Protein AF-0000000074319728 (afdb_homodimer)

Structure (mmCIF, N/CA/C/O backbone):
data_AF-0000000074319728-model_v1
#
loop_
_entity.id
_entity.type
_entity.pdbx_description
1 polymer 'Activator of Hsp90 ATPase homologue 1/2-like C-terminal domain-containing protein'
#
loop_
_atom_site.group_PDB
_atom_site.id
_atom_site.type_symbol
_atom_site.label_atom_id
_atom_site.label_alt_id
_atom_site.label_comp_id
_atom_site.label_asym_id
_atom_site.label_entity_id
_atom_site.label_seq_id
_atom_site.pdbx_PDB_ins_code
_atom_site.Cartn_x
_atom_site.Cartn_y
_atom_site.Cartn_z
_atom_site.occupancy
_atom_site.B_iso_or_equiv
_atom_site.auth_seq_id
_atom_site.auth_comp_id
_atom_site.auth_asym_id
_atom_site.auth_atom_id
_atom_site.pdbx_PDB_model_num
ATOM 1 N N . MET A 1 1 ? -16.203 24.469 -5.754 1 76.44 1 MET A N 1
ATOM 2 C CA . MET A 1 1 ? -16.141 23.094 -5.258 1 76.44 1 MET A CA 1
ATOM 3 C C . MET A 1 1 ? -15.703 23.062 -3.797 1 76.44 1 MET A C 1
ATOM 5 O O . MET A 1 1 ? -14.93 23.922 -3.355 1 76.44 1 MET A O 1
ATOM 9 N N . LYS A 1 2 ? -16.375 22.25 -2.941 1 87.94 2 LYS A N 1
ATOM 10 C CA . LYS A 1 2 ? -16.109 22.234 -1.506 1 87.94 2 LYS A CA 1
ATOM 11 C C . LYS A 1 2 ? -14.664 21.812 -1.224 1 87.94 2 LYS A C 1
ATOM 13 O O . LYS A 1 2 ? -14.109 20.969 -1.939 1 87.94 2 LYS A O 1
ATOM 18 N N . SER A 1 3 ? -14.031 22.578 -0.295 1 94.06 3 SER A N 1
ATOM 19 C CA . SER A 1 3 ? -12.688 22.234 0.163 1 94.06 3 SER A CA 1
ATOM 20 C C . SER A 1 3 ? -12.539 22.484 1.66 1 94.06 3 SER A C 1
ATOM 22 O O . SER A 1 3 ? -13.336 23.203 2.26 1 94.06 3 SER A O 1
ATOM 24 N N . ILE A 1 4 ? -11.609 21.859 2.23 1 96.75 4 ILE A N 1
ATOM 25 C CA . ILE A 1 4 ? -11.266 22.031 3.639 1 96.75 4 ILE A CA 1
ATOM 26 C C . ILE A 1 4 ? -9.867 22.625 3.76 1 96.75 4 ILE A C 1
ATOM 28 O O . ILE A 1 4 ? -8.945 22.219 3.047 1 96.75 4 ILE A O 1
ATOM 32 N N . GLU A 1 5 ? -9.719 23.641 4.512 1 97.94 5 GLU A N 1
ATOM 33 C CA . GLU A 1 5 ? -8.43 24.156 4.941 1 97.94 5 GLU A CA 1
ATOM 34 C C . GLU A 1 5 ? -8.398 24.406 6.449 1 97.94 5 GLU A C 1
ATOM 36 O O . GLU A 1 5 ? -9.211 25.156 6.977 1 97.94 5 GLU A O 1
ATOM 41 N N . LYS A 1 6 ? -7.543 23.781 7.121 1 98.12 6 LYS A N 1
ATOM 42 C CA . LYS A 1 6 ? -7.402 23.906 8.57 1 98.12 6 LYS A CA 1
ATOM 43 C C . LYS A 1 6 ? -5.934 23.969 8.977 1 98.12 6 LYS A C 1
ATOM 45 O O . LYS A 1 6 ? -5.074 23.406 8.297 1 98.12 6 LYS A O 1
ATOM 50 N N . SER A 1 7 ? -5.699 24.594 10.07 1 98.31 7 SER A N 1
ATOM 51 C CA . SER A 1 7 ? -4.328 24.75 10.547 1 98.31 7 SER A CA 1
ATOM 52 C C . SER A 1 7 ? -4.246 24.594 12.055 1 98.31 7 SER A C 1
ATOM 54 O O . SER A 1 7 ? -5.246 24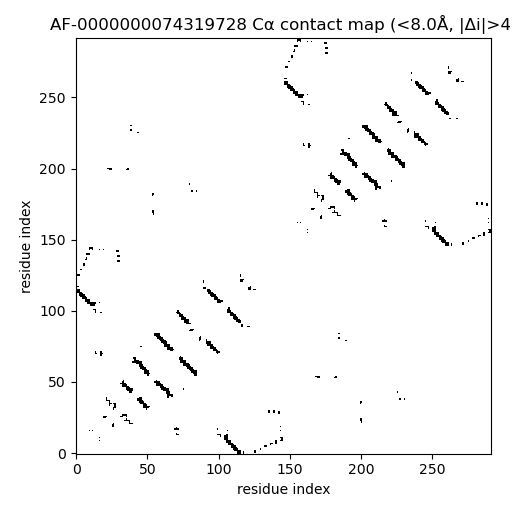.75 12.758 1 98.31 7 SER A O 1
ATOM 56 N N . ILE A 1 8 ? -3.029 24.281 12.523 1 98.56 8 ILE A N 1
ATOM 57 C CA . ILE A 1 8 ? -2.76 24.188 13.953 1 98.56 8 ILE A CA 1
ATOM 58 C C . ILE A 1 8 ? -1.304 24.547 14.227 1 98.56 8 ILE A C 1
ATOM 60 O O . ILE A 1 8 ? -0.423 24.281 13.406 1 98.56 8 ILE A O 1
ATOM 64 N N . LEU A 1 9 ? -1.051 25.219 15.336 1 98.38 9 LEU A N 1
ATOM 65 C CA . LEU A 1 9 ? 0.303 25.562 15.766 1 98.38 9 LEU A CA 1
ATOM 66 C C . LEU A 1 9 ? 0.89 24.453 16.625 1 98.38 9 LEU A C 1
ATOM 68 O O . LEU A 1 9 ? 0.257 24 17.594 1 98.38 9 LEU A O 1
ATOM 72 N N . ILE A 1 10 ? 2.096 23.984 16.297 1 98.62 10 ILE A N 1
ATOM 73 C CA . ILE A 1 10 ? 2.764 22.906 17.031 1 98.62 10 ILE A CA 1
ATOM 74 C C . ILE A 1 10 ? 4.094 23.406 17.578 1 98.62 10 ILE A C 1
ATOM 76 O O . ILE A 1 10 ? 4.898 23.984 16.844 1 98.62 10 ILE A O 1
ATOM 80 N N . ALA A 1 11 ? 4.402 23.156 18.828 1 98.06 11 ALA A N 1
ATOM 81 C CA . ALA A 1 11 ? 5.617 23.625 19.5 1 98.06 11 ALA A CA 1
ATOM 82 C C . ALA A 1 11 ? 6.797 22.703 19.188 1 98.06 11 ALA A C 1
ATOM 84 O O . ALA A 1 11 ? 7.379 22.109 20.094 1 98.06 11 ALA A O 1
ATOM 85 N N . GLU A 1 12 ? 7.117 22.609 18.031 1 97.81 12 GLU A N 1
ATOM 86 C CA . GLU A 1 12 ? 8.234 21.812 17.531 1 97.81 12 GLU A CA 1
ATOM 87 C C . GLU A 1 12 ? 8.75 22.359 16.203 1 97.81 12 GLU A C 1
ATOM 89 O O . GLU A 1 12 ? 8.031 23.078 15.508 1 97.81 12 GLU A O 1
ATOM 94 N N . LYS A 1 13 ? 9.969 22.094 15.891 1 97.06 13 LYS A N 1
ATOM 95 C CA . LYS A 1 13 ? 10.586 22.547 14.641 1 97.06 13 LYS A CA 1
ATOM 96 C C . LYS A 1 13 ? 9.914 21.906 13.438 1 97.06 13 LYS A C 1
ATOM 98 O O . LYS A 1 13 ? 9.445 20.766 13.508 1 97.06 13 LYS A O 1
ATOM 103 N N . ARG A 1 14 ? 9.969 22.578 12.312 1 97.19 14 ARG A N 1
ATOM 104 C CA . ARG A 1 14 ? 9.336 22.156 11.062 1 97.19 14 ARG A CA 1
ATOM 105 C C . ARG A 1 14 ? 9.844 20.781 10.641 1 97.19 14 ARG A C 1
ATOM 107 O O . ARG A 1 14 ? 9.07 19.938 10.188 1 97.19 14 ARG A O 1
ATOM 114 N N . SER A 1 15 ? 11.18 20.594 10.781 1 97.38 15 SER A N 1
ATOM 115 C CA . SER A 1 15 ? 11.789 19.328 10.352 1 97.38 15 SER A CA 1
ATOM 116 C C . SER A 1 15 ? 11.227 18.156 11.133 1 97.38 15 SER A C 1
ATOM 118 O O . SER A 1 15 ? 10.969 17.094 10.57 1 97.38 15 SER A O 1
ATOM 120 N N . SER A 1 16 ? 10.977 18.328 12.344 1 97.25 16 SER A N 1
ATOM 121 C CA . SER A 1 16 ? 10.445 17.281 13.195 1 97.25 16 SER A CA 1
ATOM 122 C C . SER A 1 16 ? 8.977 17 12.875 1 97.25 16 SER A C 1
ATOM 124 O O . SER A 1 16 ? 8.562 15.836 12.82 1 97.25 16 SER A O 1
ATOM 126 N N . VAL A 1 17 ? 8.211 18.031 12.695 1 98.62 17 VAL A N 1
ATOM 127 C CA . VAL A 1 17 ? 6.805 17.875 12.352 1 98.62 17 VAL A CA 1
ATOM 128 C C . VAL A 1 17 ? 6.684 17.156 11.008 1 98.62 17 VAL A C 1
ATOM 130 O O . VAL A 1 17 ? 5.891 16.219 10.875 1 98.62 17 VAL A O 1
ATOM 133 N N . PHE A 1 18 ? 7.492 17.594 10.047 1 98.69 18 PHE A N 1
ATOM 134 C CA . PHE A 1 18 ? 7.5 16.969 8.727 1 98.69 18 PHE A CA 1
ATOM 135 C C . PHE A 1 18 ? 7.816 15.492 8.82 1 98.69 18 PHE A C 1
ATOM 137 O O . PHE A 1 18 ? 7.129 14.656 8.227 1 98.69 18 PHE A O 1
ATOM 144 N N . LYS A 1 19 ? 8.789 15.156 9.555 1 98.25 19 LYS A N 1
ATOM 145 C CA . LYS A 1 19 ? 9.188 13.766 9.742 1 98.25 19 LYS A CA 1
ATOM 146 C C . LYS A 1 19 ? 8.062 12.953 10.367 1 98.25 19 LYS A C 1
ATOM 148 O O . LYS A 1 19 ? 7.809 11.82 9.953 1 98.25 19 LYS A O 1
ATOM 153 N N . THR A 1 20 ? 7.387 13.5 11.312 1 98.5 20 THR A N 1
ATOM 154 C CA . THR A 1 20 ? 6.305 12.828 12.023 1 98.5 20 THR A CA 1
ATOM 155 C C . THR A 1 20 ? 5.168 12.469 11.07 1 98.5 20 THR A C 1
ATOM 157 O O . THR A 1 20 ? 4.527 11.43 11.227 1 98.5 20 THR A O 1
ATOM 160 N N . LEU A 1 21 ? 4.961 13.266 10.047 1 98.69 21 LEU A N 1
ATOM 161 C CA . LEU A 1 21 ? 3.863 13.07 9.109 1 98.69 21 LEU A CA 1
ATOM 162 C C . LEU A 1 21 ? 4.18 11.945 8.125 1 98.69 21 LEU A C 1
ATOM 164 O O . LEU A 1 21 ? 3.291 11.469 7.418 1 98.69 21 LEU A O 1
ATOM 168 N N . LEU A 1 22 ? 5.453 11.508 8.141 1 98.25 22 LEU A N 1
ATOM 169 C CA . LEU A 1 22 ? 5.883 10.586 7.094 1 98.25 22 LEU A CA 1
ATOM 170 C C . LEU A 1 22 ? 6.496 9.328 7.695 1 98.25 22 LEU A C 1
ATOM 172 O O . LEU A 1 22 ? 6.988 8.461 6.965 1 98.25 22 LEU A O 1
ATOM 176 N N . THR A 1 23 ? 6.48 9.234 9.023 1 98 23 THR A N 1
ATOM 177 C CA . THR A 1 23 ? 7.039 8.086 9.727 1 98 23 THR A CA 1
ATOM 178 C C . THR A 1 23 ? 5.934 7.113 10.133 1 98 23 THR A C 1
ATOM 180 O O . THR A 1 23 ? 5.051 7.465 10.914 1 98 23 THR A O 1
ATOM 183 N N . PRO A 1 24 ? 5.988 5.871 9.672 1 97.62 24 PRO A N 1
ATOM 184 C CA . PRO A 1 24 ? 4.902 4.914 9.891 1 97.62 24 PRO A CA 1
ATOM 185 C C . PRO A 1 24 ? 4.562 4.742 11.375 1 97.62 24 PRO A C 1
ATOM 187 O O . PRO A 1 24 ? 3.387 4.781 11.75 1 97.62 24 PRO A O 1
ATOM 190 N N . SER A 1 25 ? 5.598 4.578 12.25 1 97.94 25 SER A N 1
ATOM 191 C CA . SER A 1 25 ? 5.336 4.379 13.672 1 97.94 25 SER A CA 1
ATOM 192 C C . SER A 1 25 ? 4.645 5.594 14.281 1 97.94 25 SER A C 1
ATOM 194 O O . SER A 1 25 ? 3.814 5.453 15.18 1 97.94 25 SER A O 1
ATOM 196 N N . ASP A 1 26 ? 4.957 6.801 13.812 1 98.44 26 ASP A N 1
ATOM 197 C CA . ASP A 1 26 ? 4.293 8.023 14.266 1 98.44 26 ASP A CA 1
ATOM 198 C C . ASP A 1 26 ? 2.855 8.086 13.758 1 98.44 26 ASP A C 1
ATOM 200 O O . ASP A 1 26 ? 1.938 8.406 14.516 1 98.44 26 ASP A O 1
ATOM 204 N N . ILE A 1 27 ? 2.668 7.781 12.484 1 98.44 27 ILE A N 1
ATOM 205 C CA . ILE A 1 27 ? 1.364 7.855 11.836 1 98.44 27 ILE A CA 1
ATOM 206 C C . ILE A 1 27 ? 0.383 6.918 12.531 1 98.44 27 ILE A C 1
ATOM 208 O O . ILE A 1 27 ? -0.769 7.285 12.781 1 98.44 27 ILE A O 1
ATOM 212 N N . ILE A 1 28 ? 0.837 5.754 12.883 1 97.81 28 ILE A N 1
ATOM 213 C CA . ILE A 1 28 ? 0.006 4.777 13.586 1 97.81 28 ILE A CA 1
ATOM 214 C C . ILE A 1 28 ? -0.496 5.375 14.898 1 97.81 28 ILE A C 1
ATOM 216 O O . ILE A 1 28 ? -1.648 5.164 15.281 1 97.81 28 ILE A O 1
ATOM 220 N N . LYS A 1 29 ? 0.322 6.137 15.531 1 97.56 29 LYS A N 1
ATOM 221 C CA . LYS A 1 29 ? -0.031 6.699 16.828 1 97.56 29 LYS A CA 1
ATOM 222 C C . LYS A 1 29 ? -0.974 7.891 16.672 1 97.56 29 LYS A C 1
ATOM 224 O O . LYS A 1 29 ? -2.088 7.879 17.203 1 97.56 29 LYS A O 1
ATOM 229 N N . TRP A 1 30 ? -0.599 8.875 15.867 1 97.31 30 TRP A N 1
ATOM 230 C CA . TRP A 1 30 ? -1.413 10.078 15.852 1 97.31 30 TRP A CA 1
ATOM 231 C C . TRP A 1 30 ? -2.688 9.875 15.039 1 97.31 30 TRP A C 1
ATOM 233 O O . TRP A 1 30 ? -3.691 10.555 15.258 1 97.31 30 TRP A O 1
ATOM 243 N N . TRP A 1 31 ? -2.693 8.961 14.07 1 97.12 31 TRP A N 1
ATOM 244 C CA . TRP A 1 31 ? -3.904 8.703 13.297 1 97.12 31 TRP A CA 1
ATOM 245 C C . TRP A 1 31 ? -4.684 7.527 13.883 1 97.12 31 TRP A C 1
ATOM 247 O O . TRP A 1 31 ? -5.625 7.031 13.258 1 97.12 31 TRP A O 1
ATOM 257 N N . GLU A 1 32 ? -4.129 6.902 14.898 1 96.31 32 GLU A N 1
ATOM 258 C CA . GLU A 1 32 ? -4.73 5.75 15.57 1 96.31 32 GLU A CA 1
ATOM 259 C C . GLU A 1 32 ? -4.992 4.613 14.586 1 96.31 32 GLU A C 1
ATOM 261 O O . GLU A 1 32 ? -6.086 4.047 14.555 1 96.31 32 GLU A O 1
ATOM 266 N N . ALA A 1 33 ? -4.07 4.418 13.703 1 96.69 33 ALA A N 1
ATOM 267 C CA . ALA A 1 33 ? -4.152 3.355 12.703 1 96.69 33 ALA A CA 1
ATOM 268 C C . ALA A 1 33 ? -3.545 2.059 13.234 1 96.69 33 ALA A C 1
ATOM 270 O O . ALA A 1 33 ? -2.91 2.047 14.289 1 96.69 33 ALA A O 1
ATOM 271 N N . ASP A 1 34 ? -3.791 0.941 12.562 1 96.25 34 ASP A N 1
ATOM 272 C CA . ASP A 1 34 ? -3.205 -0.345 12.93 1 96.25 34 ASP A CA 1
ATOM 273 C C . ASP A 1 34 ? -1.938 -0.62 12.117 1 96.25 34 ASP A C 1
ATOM 275 O O . ASP A 1 34 ? -1.047 -1.336 12.578 1 96.25 34 ASP A O 1
ATOM 279 N N . TYR A 1 35 ? -1.912 -0.002 10.945 1 94.12 35 TYR A N 1
ATOM 280 C CA . TYR A 1 35 ? -0.732 -0.188 10.109 1 94.12 35 TYR A CA 1
ATOM 281 C C . TYR A 1 35 ? -0.501 1.024 9.219 1 94.12 35 TYR A C 1
ATOM 283 O O . TYR A 1 35 ? -1.446 1.738 8.867 1 94.12 35 TYR A O 1
ATOM 291 N N . ALA A 1 36 ? 0.798 1.225 8.852 1 96.19 36 ALA A N 1
ATOM 292 C CA . ALA A 1 36 ? 1.171 2.291 7.926 1 96.19 36 ALA A CA 1
ATOM 293 C C . ALA A 1 36 ? 2.424 1.92 7.137 1 96.19 36 ALA A C 1
ATOM 295 O O . ALA A 1 36 ? 3.352 1.316 7.684 1 96.19 36 ALA A O 1
ATOM 296 N N . MET A 1 37 ? 2.445 2.209 5.934 1 93.75 37 MET A N 1
ATOM 297 C CA . MET A 1 37 ? 3.596 2.078 5.043 1 93.75 37 MET A CA 1
ATOM 298 C C . MET A 1 37 ? 3.793 3.346 4.223 1 93.75 37 MET A C 1
ATOM 300 O O . MET A 1 37 ? 2.904 3.748 3.469 1 93.75 37 MET A O 1
ATOM 304 N N . ILE A 1 38 ? 5.004 3.939 4.348 1 95.19 38 ILE A N 1
ATOM 305 C CA . ILE A 1 38 ? 5.246 5.227 3.705 1 95.19 38 ILE A CA 1
ATOM 306 C C . ILE A 1 38 ? 6.578 5.191 2.961 1 95.19 38 ILE A C 1
ATOM 308 O O . ILE A 1 38 ? 7.578 4.699 3.49 1 95.19 38 ILE A O 1
ATOM 312 N N . GLN A 1 39 ? 6.613 5.527 1.764 1 92.44 39 GLN A N 1
ATOM 313 C CA . GLN A 1 39 ? 7.812 5.91 1.026 1 92.44 39 GLN A CA 1
ATOM 314 C C . GLN A 1 39 ? 7.887 7.422 0.846 1 92.44 39 GLN A C 1
ATOM 316 O O . GLN A 1 39 ? 7.277 7.973 -0.072 1 92.44 39 GLN A O 1
ATOM 321 N N . PRO A 1 40 ? 8.617 8.039 1.723 1 93.88 40 PRO A N 1
ATOM 322 C CA . PRO A 1 40 ? 8.555 9.5 1.842 1 93.88 40 PRO A CA 1
ATOM 323 C C . PRO A 1 40 ? 9.359 10.219 0.759 1 93.88 40 PRO A C 1
ATOM 325 O O . PRO A 1 40 ? 10.352 10.883 1.062 1 93.88 40 PRO A O 1
ATOM 328 N N . GLN A 1 41 ? 8.914 10.227 -0.459 1 92.69 41 GLN A N 1
ATOM 329 C CA . GLN A 1 41 ? 9.5 10.906 -1.606 1 92.69 41 GLN A CA 1
ATOM 330 C C . GLN A 1 41 ? 8.461 11.172 -2.689 1 92.69 41 GLN A C 1
ATOM 332 O O . GLN A 1 41 ? 7.352 10.625 -2.637 1 92.69 41 GLN A O 1
ATOM 337 N N . ARG A 1 42 ? 8.859 11.984 -3.666 1 93.12 42 ARG A N 1
ATOM 338 C CA . ARG A 1 42 ? 7.984 12.203 -4.809 1 93.12 42 ARG A CA 1
ATOM 339 C C . ARG A 1 42 ? 7.641 10.891 -5.504 1 93.12 42 ARG A C 1
ATOM 341 O O . ARG A 1 42 ? 8.516 10.039 -5.699 1 93.12 42 ARG A O 1
ATOM 348 N N . GLU A 1 43 ? 6.395 10.672 -5.777 1 90.44 43 GLU A N 1
ATOM 349 C CA . GLU A 1 43 ? 5.855 9.5 -6.457 1 90.44 43 GLU A CA 1
ATOM 350 C C . GLU A 1 43 ? 5.844 8.289 -5.527 1 90.44 43 GLU A C 1
ATOM 352 O O . GLU A 1 43 ? 5.566 7.168 -5.965 1 90.44 43 GLU A O 1
ATOM 357 N N . GLY A 1 44 ? 6.215 8.516 -4.293 1 91.81 44 GLY A N 1
ATOM 358 C CA . GLY A 1 44 ? 6.102 7.457 -3.301 1 91.81 44 GLY A CA 1
ATOM 359 C C . GLY A 1 44 ? 4.668 7.152 -2.912 1 91.81 44 GLY A C 1
ATOM 360 O O . GLY A 1 44 ? 3.732 7.754 -3.445 1 91.81 44 GLY A O 1
ATOM 361 N N . TYR A 1 45 ? 4.484 6.148 -2.045 1 92.69 45 TYR A N 1
ATOM 362 C CA . TYR A 1 45 ? 3.152 5.754 -1.596 1 92.69 45 TYR A CA 1
ATOM 363 C C . TYR A 1 45 ? 2.922 6.172 -0.147 1 92.69 45 TYR A C 1
ATOM 365 O O . TYR A 1 45 ? 3.875 6.332 0.619 1 92.69 45 TYR A O 1
ATOM 373 N N . TYR A 1 46 ? 1.72 6.465 0.193 1 95.88 46 TYR A N 1
ATOM 374 C CA . TYR A 1 46 ? 1.205 6.762 1.524 1 95.88 46 TYR A CA 1
ATOM 375 C C . TYR A 1 46 ? 0.028 5.855 1.869 1 95.88 46 TYR A C 1
ATOM 377 O O . TYR A 1 46 ? -1.112 6.145 1.498 1 95.88 46 TYR A O 1
ATOM 385 N N . ILE A 1 47 ? 0.294 4.797 2.629 1 94.94 47 ILE A N 1
ATOM 386 C CA . ILE A 1 47 ? -0.679 3.738 2.871 1 94.94 47 ILE A CA 1
ATOM 387 C C . ILE A 1 47 ? -0.954 3.623 4.371 1 94.94 47 ILE A C 1
ATOM 389 O O . ILE A 1 47 ? -0.023 3.521 5.172 1 94.94 47 ILE A O 1
ATOM 393 N N . VAL A 1 48 ? -2.188 3.697 4.723 1 95.75 48 VAL A N 1
ATOM 394 C CA . VAL A 1 48 ? -2.6 3.547 6.113 1 95.75 48 VAL A CA 1
ATOM 395 C C . VAL A 1 48 ? -3.832 2.648 6.195 1 95.75 48 VAL A C 1
ATOM 397 O O . VAL A 1 48 ? -4.715 2.719 5.34 1 95.75 48 VAL A O 1
ATOM 400 N N . SER A 1 49 ? -3.848 1.815 7.23 1 95.06 49 SER A N 1
ATOM 401 C CA . SER A 1 49 ? -4.961 0.883 7.391 1 95.06 49 SER A CA 1
ATOM 402 C C . SER A 1 49 ? -5.445 0.845 8.836 1 95.06 49 SER A C 1
ATOM 404 O O . SER A 1 49 ? -4.645 0.96 9.766 1 95.06 49 SER A O 1
ATOM 406 N N . TRP A 1 50 ? -6.738 0.664 8.977 1 95.25 50 TRP A N 1
ATOM 407 C CA . TRP A 1 50 ? -7.402 0.52 10.266 1 95.25 50 TRP A CA 1
ATOM 408 C C . TRP A 1 50 ? -8.156 -0.804 10.344 1 95.25 50 TRP A C 1
ATOM 410 O O . TRP A 1 50 ? -8.758 -1.243 9.359 1 95.25 50 TRP A O 1
ATOM 420 N N . GLY A 1 51 ? -8.133 -1.407 11.484 1 93.44 51 GLY A N 1
ATOM 421 C CA . GLY A 1 51 ? -8.734 -2.715 11.688 1 93.44 51 GLY A CA 1
ATOM 422 C C . GLY A 1 51 ? -7.723 -3.807 11.961 1 93.44 51 GLY A C 1
ATOM 423 O O . GLY A 1 51 ? -6.836 -4.059 11.141 1 93.44 51 GLY A O 1
ATOM 424 N N . LYS A 1 52 ? -7.879 -4.645 12.938 1 90.62 52 LYS A N 1
ATOM 425 C CA . LYS A 1 52 ? -6.891 -5.605 13.422 1 90.62 52 LYS A CA 1
ATOM 426 C C . LYS A 1 52 ? -6.887 -6.867 12.562 1 90.62 52 LYS A C 1
ATOM 428 O O . LYS A 1 52 ? -5.883 -7.578 12.5 1 90.62 52 LYS A O 1
ATOM 433 N N . ASP A 1 53 ? -8.008 -7.09 11.922 1 93.81 53 ASP A N 1
ATOM 434 C CA . ASP A 1 53 ? -8.07 -8.25 11.031 1 93.81 53 ASP A CA 1
ATOM 435 C C . ASP A 1 53 ? -7.41 -7.938 9.688 1 93.81 53 ASP A C 1
ATOM 437 O O . ASP A 1 53 ? -7.992 -7.242 8.852 1 93.81 53 ASP A O 1
ATOM 441 N N . ILE A 1 54 ? -6.305 -8.5 9.414 1 92.56 54 ILE A N 1
ATOM 442 C CA . ILE A 1 54 ? -5.512 -8.148 8.234 1 92.56 54 ILE A CA 1
ATOM 443 C C . ILE A 1 54 ? -6.211 -8.648 6.973 1 92.56 54 ILE A C 1
ATOM 445 O O . ILE A 1 54 ? -6 -8.117 5.887 1 92.56 54 ILE A O 1
ATOM 449 N N . ASP A 1 55 ? -7.031 -9.648 7.082 1 94.88 55 ASP A N 1
ATOM 450 C CA . ASP A 1 55 ? -7.758 -10.18 5.934 1 94.88 55 ASP A CA 1
ATOM 451 C C . ASP A 1 55 ? -8.992 -9.336 5.625 1 94.88 55 ASP A C 1
ATOM 453 O O . ASP A 1 55 ? -9.516 -9.367 4.508 1 94.88 55 ASP A O 1
ATOM 457 N N . ASN A 1 56 ? -9.422 -8.656 6.625 1 91.81 56 ASN A N 1
ATOM 458 C CA . ASN A 1 56 ? -10.625 -7.84 6.5 1 91.81 56 ASN A CA 1
ATOM 459 C C . ASN A 1 56 ? -10.484 -6.52 7.254 1 91.81 56 ASN A C 1
ATOM 461 O O . ASN A 1 56 ? -11.234 -6.254 8.195 1 91.81 56 ASN A O 1
ATOM 465 N N . PRO A 1 57 ? -9.609 -5.688 6.77 1 91.94 57 PRO A N 1
ATOM 466 C CA . PRO A 1 57 ? -9.484 -4.398 7.461 1 91.94 57 PRO A CA 1
ATOM 467 C C . PRO A 1 57 ? -10.758 -3.559 7.375 1 91.94 57 PRO A C 1
ATOM 469 O O . PRO A 1 57 ? -11.547 -3.717 6.438 1 91.94 57 PRO A O 1
ATOM 472 N N . GLU A 1 58 ? -10.93 -2.717 8.336 1 92.06 58 GLU A N 1
ATOM 473 C CA . GLU A 1 58 ? -12.094 -1.843 8.359 1 92.06 58 GLU A CA 1
ATOM 474 C C . GLU A 1 58 ? -11.969 -0.721 7.336 1 92.06 58 GLU A C 1
ATOM 476 O O . GLU A 1 58 ? -12.906 -0.449 6.586 1 92.06 58 GLU A O 1
ATOM 481 N N . TYR A 1 59 ? -10.766 -0.051 7.34 1 90.06 59 TYR A N 1
ATOM 482 C CA . TYR A 1 59 ? -10.477 1.028 6.402 1 90.06 59 TYR A CA 1
ATOM 483 C C . TYR A 1 59 ? -9.055 0.927 5.879 1 90.06 59 TYR A C 1
ATOM 485 O O . TYR A 1 59 ? -8.133 0.571 6.621 1 90.06 59 TYR A O 1
ATOM 493 N N . THR A 1 60 ? -8.891 1.197 4.629 1 91.62 60 THR A N 1
ATOM 494 C CA . THR A 1 60 ? -7.562 1.317 4.039 1 91.62 60 THR A CA 1
ATOM 495 C C . THR A 1 60 ? -7.492 2.523 3.105 1 91.62 60 THR A C 1
ATOM 497 O O . THR A 1 60 ? -8.383 2.727 2.275 1 91.62 60 THR A O 1
ATOM 500 N N . SER A 1 61 ? -6.504 3.34 3.322 1 92 61 SER A N 1
ATOM 501 C CA . SER A 1 61 ? -6.234 4.492 2.469 1 92 61 SER A CA 1
ATOM 502 C C . SER A 1 61 ? -4.906 4.332 1.731 1 92 61 SER A C 1
ATOM 504 O O . SER A 1 61 ? -3.857 4.176 2.357 1 92 61 SER A O 1
ATOM 506 N N . VAL A 1 62 ? -4.977 4.32 0.42 1 92.19 62 VAL A N 1
ATOM 507 C CA . VAL A 1 62 ? -3.787 4.234 -0.424 1 92.19 62 VAL A CA 1
ATOM 508 C C . VAL A 1 62 ? -3.686 5.48 -1.302 1 92.19 62 VAL A C 1
ATOM 510 O O . VAL A 1 62 ? -4.605 5.785 -2.066 1 92.19 62 VAL A O 1
ATOM 513 N N . ALA A 1 63 ? -2.576 6.184 -1.179 1 93.75 63 ALA A N 1
ATOM 514 C CA . ALA A 1 63 ? -2.387 7.402 -1.962 1 93.75 63 ALA A CA 1
ATOM 515 C C . ALA A 1 63 ? -0.963 7.488 -2.504 1 93.75 63 ALA A C 1
ATOM 517 O O . ALA A 1 63 ? -0.084 6.734 -2.08 1 93.75 63 ALA A O 1
ATOM 518 N N . GLU A 1 64 ? -0.818 8.344 -3.498 1 93 64 GLU A N 1
ATOM 519 C CA . GLU A 1 64 ? 0.501 8.68 -4.027 1 93 64 GLU A CA 1
ATOM 520 C C . GLU A 1 64 ? 0.976 10.039 -3.514 1 93 64 GLU A C 1
ATOM 522 O O . GLU A 1 64 ? 0.187 10.977 -3.414 1 93 64 GLU A O 1
ATOM 527 N N . ILE A 1 65 ? 2.236 10.078 -3.191 1 96.06 65 ILE A N 1
ATOM 528 C CA . ILE A 1 65 ? 2.832 11.344 -2.762 1 96.06 65 ILE A CA 1
ATOM 529 C C . ILE A 1 65 ? 3.279 12.148 -3.98 1 96.06 65 ILE A C 1
ATOM 531 O O . ILE A 1 65 ? 4.012 11.641 -4.832 1 96.06 65 ILE A O 1
ATOM 535 N N . LYS A 1 66 ? 2.736 13.352 -4.043 1 96.5 66 LYS A N 1
ATOM 536 C CA . LYS A 1 66 ? 3.09 14.281 -5.113 1 96.5 66 LYS A CA 1
ATOM 537 C C . LYS A 1 66 ? 3.572 15.609 -4.547 1 96.5 66 LYS A C 1
ATOM 539 O O . LYS A 1 66 ? 3.381 15.898 -3.361 1 96.5 66 LYS A O 1
ATOM 544 N N . ASP A 1 67 ? 4.246 16.438 -5.402 1 96.88 67 ASP A N 1
ATOM 545 C CA . ASP A 1 67 ? 4.676 17.766 -5.008 1 96.88 67 ASP A CA 1
ATOM 546 C C . ASP A 1 67 ? 5.371 17.734 -3.648 1 96.88 67 ASP A C 1
ATOM 548 O O . ASP A 1 67 ? 5.012 18.5 -2.746 1 96.88 67 ASP A O 1
ATOM 552 N N . PHE A 1 68 ? 6.371 17.016 -3.557 1 98.06 68 PHE A N 1
ATOM 553 C CA . PHE A 1 68 ? 7.09 16.703 -2.324 1 98.06 68 PHE A CA 1
ATOM 554 C C . PHE A 1 68 ? 8.266 17.656 -2.133 1 98.06 68 PHE A C 1
ATOM 556 O O . PHE A 1 68 ? 9.273 17.562 -2.826 1 98.06 68 PHE A O 1
ATOM 563 N N . ILE A 1 69 ? 8.141 18.625 -1.226 1 98.38 69 ILE A N 1
ATOM 564 C CA . ILE A 1 69 ? 9.203 19.547 -0.847 1 98.38 69 ILE A CA 1
ATOM 565 C C . ILE A 1 69 ? 9.562 19.344 0.624 1 98.38 69 ILE A C 1
ATOM 567 O O . ILE A 1 69 ? 8.758 19.641 1.511 1 98.38 69 ILE A O 1
ATOM 571 N N . ILE A 1 70 ? 10.742 18.844 0.896 1 97.88 70 ILE A N 1
ATOM 572 C CA . ILE A 1 70 ? 11.203 18.453 2.227 1 97.88 70 ILE A CA 1
ATOM 573 C C . ILE A 1 70 ? 11.031 19.625 3.189 1 97.88 70 ILE A C 1
ATOM 575 O O . ILE A 1 70 ? 11.391 20.766 2.871 1 97.88 70 ILE A O 1
ATOM 579 N N . ASN A 1 71 ? 10.367 19.344 4.344 1 98.25 71 ASN A N 1
ATOM 580 C CA . ASN A 1 71 ? 10.125 20.266 5.449 1 98.25 71 ASN A CA 1
ATOM 581 C C . ASN A 1 71 ? 9.164 21.375 5.051 1 98.25 71 ASN A C 1
ATOM 583 O O . ASN A 1 71 ? 9 22.359 5.785 1 98.25 71 ASN A O 1
ATOM 587 N N . GLU A 1 72 ? 8.531 21.266 3.932 1 98.5 72 GLU A N 1
ATOM 588 C CA . GLU A 1 72 ? 7.66 22.344 3.498 1 98.5 72 GLU A CA 1
ATOM 589 C C . GLU A 1 72 ? 6.262 21.844 3.162 1 98.5 72 GLU A C 1
ATOM 591 O O . GLU A 1 72 ? 5.266 22.406 3.619 1 98.5 72 GLU A O 1
ATOM 596 N N . SER A 1 73 ? 6.254 20.875 2.246 1 98.75 73 SER A N 1
ATOM 597 C CA . SER A 1 73 ? 4.922 20.453 1.837 1 98.75 73 SER A CA 1
ATOM 598 C C . SER A 1 73 ? 4.973 19.141 1.063 1 98.75 73 SER A C 1
ATOM 600 O O . SER A 1 73 ? 6.016 18.781 0.512 1 98.75 73 SER A O 1
ATOM 602 N N . PHE A 1 74 ? 3.865 18.375 1.075 1 98.56 74 PHE A N 1
ATOM 603 C CA . PHE A 1 74 ? 3.629 17.281 0.151 1 98.56 74 PHE A CA 1
ATOM 604 C C . PHE A 1 74 ? 2.137 17.094 -0.101 1 98.56 74 PHE A C 1
ATOM 606 O O . PHE A 1 74 ? 1.308 17.547 0.688 1 98.56 74 PHE A O 1
ATOM 613 N N . LYS A 1 75 ? 1.859 16.547 -1.186 1 98.38 75 LYS A N 1
ATOM 614 C CA . LYS A 1 75 ? 0.49 16.328 -1.643 1 98.38 75 LYS A CA 1
ATOM 615 C C . LYS A 1 75 ? 0.183 14.844 -1.778 1 98.38 75 LYS A C 1
ATOM 617 O O . LYS A 1 75 ? 1.018 14.07 -2.258 1 98.38 75 LYS A O 1
ATOM 622 N N . LEU A 1 76 ? -0.96 14.398 -1.312 1 96.88 76 LEU A N 1
ATOM 623 C CA . LEU A 1 76 ? -1.483 13.055 -1.521 1 96.88 76 LEU A CA 1
ATOM 624 C C . LEU A 1 76 ? -2.598 13.055 -2.561 1 96.88 76 LEU A C 1
ATOM 626 O O . LEU A 1 76 ? -3.553 13.828 -2.451 1 96.88 76 LEU A O 1
ATOM 630 N N . GLU A 1 77 ? -2.432 12.234 -3.555 1 93.88 77 GLU A N 1
ATOM 631 C CA . GLU A 1 77 ? -3.404 12.141 -4.641 1 93.88 77 GLU A CA 1
ATOM 632 C C . GLU A 1 77 ? -3.578 10.703 -5.105 1 93.88 77 GLU A C 1
ATOM 634 O O . GLU A 1 77 ? -2.941 9.789 -4.574 1 93.88 77 GLU A O 1
ATOM 639 N N . ASN A 1 78 ? -4.562 10.508 -6.027 1 89.06 78 ASN A N 1
ATOM 640 C CA . ASN A 1 78 ? -4.84 9.195 -6.609 1 89.06 78 ASN A CA 1
ATOM 641 C C . ASN A 1 78 ? -5.203 8.172 -5.535 1 89.06 78 ASN A C 1
ATOM 643 O O . ASN A 1 78 ? -4.633 7.082 -5.5 1 89.06 78 ASN A O 1
ATOM 647 N N . TYR A 1 79 ? -6.113 8.586 -4.785 1 89.56 79 TYR A N 1
ATOM 648 C CA . TYR A 1 79 ? -6.52 7.777 -3.639 1 89.56 79 TYR A CA 1
ATOM 649 C C . TYR A 1 79 ? -7.262 6.527 -4.09 1 89.56 79 TYR A C 1
ATOM 651 O O . TYR A 1 79 ? -8.078 6.578 -5.016 1 89.56 79 TYR A O 1
ATOM 659 N N . LYS A 1 80 ? -6.895 5.469 -3.461 1 84.75 80 LYS A N 1
ATOM 660 C CA . LYS A 1 80 ? -7.734 4.273 -3.387 1 84.75 80 LYS A CA 1
ATOM 661 C C . LYS A 1 80 ? -8.164 3.996 -1.949 1 84.75 80 LYS A C 1
ATOM 663 O O . LYS A 1 80 ? -7.332 3.695 -1.092 1 84.75 80 LYS A O 1
ATOM 668 N N . TYR A 1 81 ? -9.438 4.266 -1.687 1 80.38 81 TYR A N 1
ATOM 669 C CA . TYR A 1 81 ? -9.977 4.102 -0.343 1 80.38 81 TYR A CA 1
ATOM 670 C C . TYR A 1 81 ? -10.93 2.916 -0.282 1 80.38 81 TYR A C 1
ATOM 672 O O . TYR A 1 81 ? -11.781 2.748 -1.159 1 80.38 81 TYR A O 1
ATOM 680 N N . SER A 1 82 ? -10.656 2.088 0.7 1 81.44 82 SER A N 1
ATOM 681 C CA . SER A 1 82 ? -11.555 0.957 0.922 1 81.44 82 SER A CA 1
ATOM 682 C C . SER A 1 82 ? -12.156 0.997 2.322 1 81.44 82 SER A C 1
ATOM 684 O O . SER A 1 82 ? -11.477 1.34 3.289 1 81.44 82 SER A O 1
ATOM 686 N N . ALA A 1 83 ? -13.461 0.759 2.336 1 74.12 83 ALA A N 1
ATOM 687 C CA . ALA A 1 83 ? -14.195 0.613 3.59 1 74.12 83 ALA A CA 1
ATOM 688 C C . ALA A 1 83 ? -14.961 -0.708 3.629 1 74.12 83 ALA A C 1
ATOM 690 O O . ALA A 1 83 ? -15.828 -0.951 2.791 1 74.12 83 ALA A O 1
ATOM 691 N N . ASP A 1 84 ? -14.602 -1.42 4.66 1 68.38 84 ASP A N 1
ATOM 692 C CA . ASP A 1 84 ? -15.211 -2.736 4.82 1 68.38 84 ASP A CA 1
ATOM 693 C C . ASP A 1 84 ? -15.211 -3.506 3.504 1 68.38 84 ASP A C 1
ATOM 695 O O . ASP A 1 84 ? -16.25 -3.996 3.062 1 68.38 84 ASP A O 1
ATOM 699 N N . GLY A 1 85 ? -14.102 -3.348 2.93 1 64.56 85 GLY A N 1
ATOM 700 C CA . GLY A 1 85 ? -13.898 -4.117 1.713 1 64.56 85 GLY A CA 1
ATOM 701 C C . GLY A 1 85 ? -14.492 -3.461 0.483 1 64.56 85 GLY A C 1
ATOM 702 O O . GLY A 1 85 ? -14.406 -4.004 -0.621 1 64.56 85 GLY A O 1
ATOM 703 N N . SER A 1 86 ? -15.133 -2.453 0.688 1 68.25 86 SER A N 1
ATOM 704 C CA . SER A 1 86 ? -15.75 -1.785 -0.453 1 68.25 86 SER A CA 1
ATOM 705 C C . SER A 1 86 ? -15.102 -0.431 -0.716 1 68.25 86 SER A C 1
ATOM 707 O O . SER A 1 86 ? -14.578 0.203 0.204 1 68.25 86 SER A O 1
ATOM 709 N N . MET A 1 87 ? -14.93 -0.215 -2.039 1 63.31 87 MET A N 1
ATOM 710 C CA . MET A 1 87 ? -14.422 1.103 -2.414 1 63.31 87 MET A CA 1
ATOM 711 C C . MET A 1 87 ? -15.562 2.105 -2.547 1 63.31 87 MET A C 1
ATOM 713 O O . MET A 1 87 ? -16.578 1.813 -3.17 1 63.31 87 MET A O 1
ATOM 717 N N . PRO A 1 88 ? -15.398 3.064 -1.686 1 59.56 88 PRO A N 1
ATOM 718 C CA . PRO A 1 88 ? -16.484 4.023 -1.915 1 59.56 88 PRO A CA 1
ATOM 719 C C . PRO A 1 88 ? -16.562 4.484 -3.369 1 59.56 88 PRO A C 1
ATOM 721 O O . PRO A 1 88 ? -15.547 4.488 -4.078 1 59.56 88 PRO A O 1
ATOM 724 N N . ASP A 1 89 ? -17.766 4.504 -3.896 1 55.34 89 ASP A N 1
ATOM 725 C CA . ASP A 1 89 ? -18.125 4.855 -5.266 1 55.34 89 ASP A CA 1
ATOM 726 C C . ASP A 1 89 ? -17.531 6.215 -5.652 1 55.34 89 ASP A C 1
ATOM 728 O O . ASP A 1 89 ? -17.859 6.754 -6.715 1 55.34 89 ASP A O 1
ATOM 732 N N . PHE A 1 90 ? -17.141 6.93 -4.781 1 52.94 90 PHE A N 1
ATOM 733 C CA . PHE A 1 90 ? -16.812 8.227 -5.355 1 52.94 90 PHE A CA 1
ATOM 734 C C . PHE A 1 90 ? -15.352 8.266 -5.809 1 52.94 90 PHE A C 1
ATOM 736 O O . PHE A 1 90 ? -14.5 7.574 -5.246 1 52.94 90 PHE A O 1
ATOM 743 N N . SER A 1 91 ? -15.375 8.742 -7.062 1 53.78 91 SER A N 1
ATOM 744 C CA . SER A 1 91 ? -14.141 8.945 -7.812 1 53.78 91 SER A CA 1
ATOM 745 C C . SER A 1 91 ? -13.031 9.477 -6.91 1 53.78 91 SER A C 1
ATOM 747 O O . SER A 1 91 ? -13.25 10.383 -6.109 1 53.78 91 SER A O 1
ATOM 749 N N . ARG A 1 92 ? -12.078 8.766 -6.559 1 60.84 92 ARG A N 1
ATOM 750 C CA . ARG A 1 92 ? -10.773 8.914 -5.918 1 60.84 92 ARG A CA 1
ATOM 751 C C . ARG A 1 92 ? -9.992 10.086 -6.516 1 60.84 92 ARG A C 1
ATOM 753 O O . ARG A 1 92 ? -8.82 9.938 -6.867 1 60.84 92 ARG A O 1
ATOM 760 N N . GLY A 1 93 ? -10.859 11.328 -6.73 1 76.44 93 GLY A N 1
ATOM 761 C CA . GLY A 1 93 ? -10.156 12.445 -7.332 1 76.44 93 GLY A CA 1
ATOM 762 C C . GLY A 1 93 ? -9.75 13.508 -6.324 1 76.44 93 GLY A C 1
ATOM 763 O O . GLY A 1 93 ? -9.188 14.539 -6.695 1 76.44 93 GLY A O 1
ATOM 764 N N . PHE A 1 94 ? -10.07 13.281 -5.09 1 86.38 94 PHE A N 1
ATOM 765 C CA . PHE A 1 94 ? -9.703 14.312 -4.125 1 86.38 94 PHE A CA 1
ATOM 766 C C . PHE A 1 94 ? -8.211 14.273 -3.82 1 86.38 94 PHE A C 1
ATOM 768 O O . PHE A 1 94 ? -7.535 13.297 -4.152 1 86.38 94 PHE A O 1
ATOM 775 N N . THR A 1 95 ? -7.746 15.469 -3.307 1 93.81 95 THR A N 1
ATOM 776 C CA . THR A 1 95 ? -6.348 15.617 -2.926 1 93.81 95 THR A CA 1
ATOM 777 C C . THR A 1 95 ? -6.227 16.188 -1.518 1 93.81 95 THR A C 1
ATOM 779 O O . THR A 1 95 ? -7.07 16.984 -1.09 1 93.81 95 THR A O 1
ATOM 782 N N . VAL A 1 96 ? -5.262 15.742 -0.842 1 96.56 96 VAL A N 1
ATOM 783 C CA . VAL A 1 96 ? -4.902 16.297 0.464 1 96.56 96 VAL A CA 1
ATOM 784 C C . VAL A 1 96 ? -3.492 16.875 0.414 1 96.56 96 VAL A C 1
ATOM 786 O O . VAL A 1 96 ? -2.564 16.219 -0.075 1 96.56 96 VAL A O 1
ATOM 789 N N . VAL A 1 97 ? -3.355 18.078 0.858 1 98.38 97 VAL A N 1
ATOM 790 C CA . VAL A 1 97 ? -2.049 18.734 0.885 1 98.38 97 VAL A CA 1
ATOM 791 C C . VAL A 1 97 ? -1.681 19.094 2.322 1 98.38 97 VAL A C 1
ATOM 793 O O . VAL A 1 97 ? -2.49 19.672 3.053 1 98.38 97 VAL A O 1
ATOM 796 N N . PHE A 1 98 ? -0.501 18.75 2.758 1 98.81 98 PHE A N 1
ATOM 797 C CA . PHE A 1 98 ? 0.089 19.219 4.004 1 98.81 98 PHE A CA 1
ATOM 798 C C . PHE A 1 98 ? 1.121 20.297 3.738 1 98.81 98 PHE A C 1
ATOM 800 O O . PHE A 1 98 ? 1.998 20.141 2.887 1 98.81 98 PHE A O 1
ATOM 807 N N . LYS A 1 99 ? 1.005 21.359 4.449 1 98.81 99 LYS A N 1
ATOM 808 C CA . LYS A 1 99 ? 1.942 22.469 4.359 1 98.81 99 LYS A CA 1
ATOM 809 C C . LYS A 1 99 ? 2.455 22.875 5.738 1 98.81 99 LYS A C 1
ATOM 811 O O . LYS A 1 99 ? 1.693 22.891 6.707 1 98.81 99 LYS A O 1
ATOM 816 N N . LEU A 1 100 ? 3.707 23.172 5.785 1 98.81 100 LEU A N 1
ATOM 817 C CA . LEU A 1 100 ? 4.336 23.578 7.031 1 98.81 100 LEU A CA 1
ATOM 818 C C . LEU A 1 100 ? 5.004 24.938 6.875 1 98.81 100 LEU A C 1
ATOM 820 O O . LEU A 1 100 ? 5.695 25.188 5.883 1 98.81 100 LEU A O 1
ATOM 824 N N . TYR A 1 101 ? 4.801 25.781 7.816 1 98.25 101 TYR A N 1
ATOM 825 C CA . TYR A 1 101 ? 5.402 27.109 7.852 1 98.25 101 TYR A CA 1
ATOM 826 C C . TYR A 1 101 ? 6.039 27.375 9.211 1 98.25 101 TYR A C 1
ATOM 828 O O . TYR A 1 101 ? 5.492 27 10.242 1 98.25 101 TYR A O 1
ATOM 836 N N . ASP A 1 102 ? 7.125 28.047 9.148 1 97.31 102 ASP A N 1
ATOM 837 C CA . ASP A 1 102 ? 7.715 28.5 10.406 1 97.31 102 ASP A CA 1
ATOM 838 C C . ASP A 1 102 ? 6.836 29.562 11.078 1 97.31 102 ASP A C 1
ATOM 840 O O . ASP A 1 102 ? 6.262 30.422 10.398 1 97.31 102 ASP A O 1
ATOM 844 N N . HIS A 1 103 ? 6.754 29.453 12.32 1 95.44 103 HIS A N 1
ATOM 845 C CA . HIS A 1 103 ? 6.07 30.453 13.141 1 95.44 103 HIS A CA 1
ATOM 846 C C . HIS A 1 103 ? 6.773 30.641 14.477 1 95.44 103 HIS A C 1
ATOM 848 O O . HIS A 1 103 ? 6.406 30 15.469 1 95.44 103 HIS A O 1
ATOM 854 N N . ASP A 1 104 ? 7.773 31.547 14.516 1 90.38 104 ASP A N 1
ATOM 855 C CA . ASP A 1 104 ? 8.609 31.75 15.695 1 90.38 104 ASP A CA 1
ATOM 856 C C . ASP A 1 104 ? 9.188 30.422 16.188 1 90.38 104 ASP A C 1
ATOM 858 O O . ASP A 1 104 ? 9.859 29.719 15.422 1 90.38 104 ASP A O 1
ATOM 862 N N . ASN A 1 105 ? 8.922 29.891 17.375 1 91.12 105 ASN A N 1
ATOM 863 C CA . ASN A 1 105 ? 9.422 28.625 17.891 1 91.12 105 ASN A CA 1
ATOM 864 C C . ASN A 1 105 ? 8.398 27.5 17.719 1 91.12 105 ASN A C 1
ATOM 866 O O . ASN A 1 105 ? 8.438 26.5 18.438 1 91.12 105 ASN A O 1
ATOM 870 N N . HIS A 1 106 ? 7.508 27.812 16.812 1 97.5 106 HIS A N 1
ATOM 871 C CA . HIS A 1 106 ? 6.469 26.844 16.5 1 97.5 106 HIS A CA 1
ATOM 872 C C . HIS A 1 106 ? 6.441 26.547 15 1 97.5 106 HIS A C 1
ATOM 874 O O . HIS A 1 106 ? 7.133 27.188 14.211 1 97.5 106 HIS A O 1
ATOM 880 N N . THR A 1 107 ? 5.801 25.516 14.617 1 98.5 107 THR A N 1
ATOM 881 C CA . THR A 1 10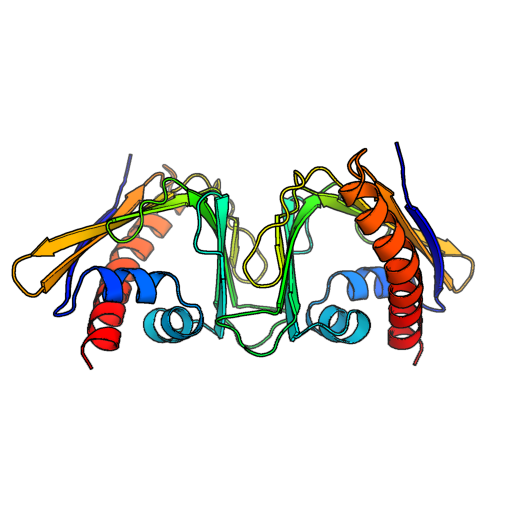7 ? 5.465 25.188 13.242 1 98.5 107 THR A CA 1
ATOM 882 C C . THR A 1 107 ? 3.959 25.297 13.008 1 98.5 107 THR A C 1
ATOM 884 O O . THR A 1 107 ? 3.166 24.75 13.781 1 98.5 107 THR A O 1
ATOM 887 N N . LEU A 1 108 ? 3.639 26.109 12.055 1 98.75 108 LEU A N 1
ATOM 888 C CA . LEU A 1 108 ? 2.252 26.109 11.594 1 98.75 108 LEU A CA 1
ATOM 889 C C . LEU A 1 108 ? 2.002 25 10.586 1 98.75 108 LEU A C 1
ATOM 891 O O . LEU A 1 108 ? 2.553 25.016 9.484 1 98.75 108 LEU A O 1
ATOM 895 N N . LEU A 1 109 ? 1.217 23.984 10.992 1 98.81 109 LEU A N 1
ATOM 896 C CA . LEU A 1 109 ? 0.82 22.891 10.109 1 98.81 109 LEU A CA 1
ATOM 897 C C . LEU A 1 109 ? -0.551 23.156 9.492 1 98.81 109 LEU A C 1
ATOM 899 O O . LEU A 1 109 ? -1.521 23.406 10.219 1 98.81 109 LEU A O 1
ATOM 903 N N . THR A 1 110 ? -0.582 23.156 8.172 1 98.75 110 THR A N 1
ATOM 904 C CA . THR A 1 110 ? -1.828 23.375 7.449 1 98.75 110 THR A CA 1
ATOM 905 C C . THR A 1 110 ? -2.164 22.156 6.59 1 98.75 110 THR A C 1
ATOM 907 O O . THR A 1 110 ? -1.286 21.578 5.941 1 98.75 110 THR A O 1
ATOM 910 N N . VAL A 1 111 ? -3.477 21.75 6.586 1 98.62 111 VAL A N 1
ATOM 911 C CA . VAL A 1 111 ? -3.969 20.703 5.699 1 98.62 111 VAL A CA 1
ATOM 912 C C . VAL A 1 111 ? -5.035 21.281 4.766 1 98.62 111 VAL A C 1
ATOM 914 O O . VAL A 1 111 ? -5.863 22.094 5.184 1 98.62 111 VAL A O 1
ATOM 917 N N . GLU A 1 112 ? -4.891 20.953 3.549 1 98.06 112 GLU A N 1
ATOM 918 C CA . GLU A 1 112 ? -5.895 21.266 2.539 1 98.06 112 GLU A CA 1
ATOM 919 C C . GLU A 1 112 ? -6.477 20 1.924 1 98.06 112 GLU A C 1
ATOM 921 O O . GLU A 1 112 ? -5.738 19.062 1.579 1 98.06 112 GLU A O 1
ATOM 926 N N . HIS A 1 113 ? -7.754 19.891 1.881 1 96.19 113 HIS A N 1
ATOM 927 C CA . HIS A 1 113 ? -8.477 18.781 1.255 1 96.19 113 HIS A CA 1
ATOM 928 C C . HIS A 1 113 ? -9.438 19.297 0.191 1 96.19 113 HIS A C 1
ATOM 930 O O . HIS A 1 113 ? -10.391 20.016 0.501 1 96.19 113 HIS A O 1
ATOM 936 N N . HIS A 1 114 ? -9.141 18.891 -1.044 1 92.75 114 HIS A N 1
ATOM 937 C CA . HIS A 1 114 ? -9.883 19.375 -2.199 1 92.75 114 HIS A CA 1
ATOM 938 C C . HIS A 1 114 ? -10.5 18.219 -2.982 1 92.75 114 HIS A C 1
ATOM 940 O O . HIS A 1 114 ? -10.07 17.078 -2.852 1 92.75 114 HIS A O 1
ATOM 946 N N . GLY A 1 115 ? -11.547 18.594 -3.822 1 89.5 115 GLY A N 1
ATOM 947 C CA . GLY A 1 115 ? -12.023 17.672 -4.836 1 89.5 115 GLY A CA 1
ATOM 948 C C . GLY A 1 115 ? -13.133 16.766 -4.344 1 89.5 115 GLY A C 1
ATOM 949 O O . GLY A 1 115 ? -13.242 15.609 -4.773 1 89.5 115 GLY A O 1
ATOM 950 N N . PHE A 1 116 ? -13.938 17.219 -3.418 1 87.75 116 PHE A N 1
ATOM 951 C CA . PHE A 1 116 ? -15.086 16.438 -2.965 1 87.75 116 PHE A CA 1
ATOM 952 C C . PHE A 1 116 ? -16.125 16.328 -4.066 1 87.75 116 PHE A C 1
ATOM 954 O O . PHE A 1 116 ? -16.375 17.297 -4.793 1 87.75 116 PHE A O 1
ATOM 961 N N . PRO A 1 117 ? -16.688 15.18 -4.176 1 82.38 117 PRO A N 1
ATOM 962 C CA . PRO A 1 117 ? -17.766 15.07 -5.156 1 82.38 117 PRO A CA 1
ATOM 963 C C . PRO A 1 117 ? -18.938 16 -4.852 1 82.38 117 PRO A C 1
ATOM 965 O O . PRO A 1 117 ? -19.219 16.266 -3.684 1 82.38 117 PRO A O 1
ATOM 968 N N . GLU A 1 118 ? -19.484 16.422 -5.953 1 84.5 118 GLU A N 1
ATOM 969 C CA . GLU A 1 118 ? -20.625 17.312 -5.812 1 84.5 118 GLU A CA 1
ATOM 970 C C . GLU A 1 118 ? -21.938 16.547 -5.816 1 84.5 118 GLU A C 1
ATOM 972 O O . GLU A 1 118 ? -22.734 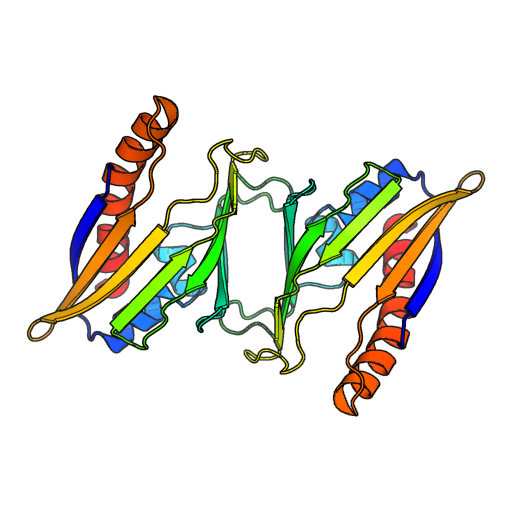16.672 -6.742 1 84.5 118 GLU A O 1
ATOM 977 N N . ASN A 1 119 ? -22.188 15.727 -4.969 1 85.44 119 ASN A N 1
ATOM 978 C CA . ASN A 1 119 ? -23.406 14.969 -4.758 1 85.44 119 ASN A CA 1
ATOM 979 C C . ASN A 1 119 ? -23.656 14.711 -3.273 1 85.44 119 ASN A C 1
ATOM 981 O O . ASN A 1 119 ? -22.938 15.227 -2.418 1 85.44 119 ASN A O 1
ATOM 985 N N . GLU A 1 120 ? -24.734 14.109 -2.984 1 85.25 120 GLU A N 1
ATOM 986 C CA . GLU A 1 120 ? -25.125 13.914 -1.594 1 85.25 120 GLU A CA 1
ATOM 987 C C . GLU A 1 120 ? -24.078 13.109 -0.831 1 85.25 120 GLU A C 1
ATOM 989 O O . GLU A 1 120 ? -23.75 13.422 0.315 1 85.25 120 GLU A O 1
ATOM 994 N N . LYS A 1 121 ? -23.547 12.156 -1.414 1 82.25 121 LYS A N 1
ATOM 995 C CA . LYS A 1 121 ? -22.5 11.344 -0.789 1 82.25 121 LYS A CA 1
ATOM 996 C C . LYS A 1 121 ? -21.234 12.156 -0.553 1 82.25 121 LYS A C 1
ATOM 998 O O . LYS A 1 121 ? -20.562 11.992 0.467 1 82.25 121 LYS A O 1
ATOM 1003 N N . GLY A 1 122 ? -21 12.961 -1.504 1 83.56 122 GLY A N 1
ATOM 1004 C CA . GLY A 1 122 ? -19.875 13.859 -1.362 1 83.56 122 GLY A CA 1
ATOM 1005 C C . GLY A 1 122 ? -20.016 14.828 -0.208 1 83.56 122 GLY A C 1
ATOM 1006 O O . GLY A 1 122 ? -19.047 15.117 0.5 1 83.56 122 GLY A O 1
ATOM 1007 N N . ASN A 1 123 ? -21.203 15.273 -0.047 1 87.94 123 ASN A N 1
ATOM 1008 C CA . ASN A 1 123 ? -21.469 16.188 1.056 1 87.94 123 ASN A CA 1
ATOM 1009 C C . ASN A 1 123 ? -21.297 15.508 2.408 1 87.94 123 ASN A C 1
ATOM 1011 O O . ASN A 1 123 ? -20.781 16.109 3.354 1 87.94 123 ASN A O 1
ATOM 1015 N N . GLU A 1 124 ? -21.812 14.352 2.459 1 87.5 124 GLU A N 1
ATOM 1016 C CA . GLU A 1 124 ? -21.656 13.586 3.691 1 87.5 124 GLU A CA 1
ATOM 1017 C C . GLU A 1 124 ? -20.172 13.336 4.004 1 87.5 124 GLU A C 1
ATOM 1019 O O . GLU A 1 124 ? -19.75 13.469 5.152 1 87.5 124 GLU A O 1
ATOM 1024 N N . PHE A 1 125 ? -19.484 12.984 3.012 1 86.06 125 PHE A N 1
ATOM 1025 C CA . PHE A 1 125 ? -18.047 12.75 3.152 1 86.06 125 PHE A CA 1
ATOM 1026 C C . PHE A 1 125 ? -17.328 14.031 3.578 1 86.06 125 PHE A C 1
ATOM 1028 O O . PHE A 1 125 ? -16.469 14 4.461 1 86.06 125 PHE A O 1
ATOM 1035 N N . TYR A 1 126 ? -17.703 15.117 2.91 1 90.38 126 TYR A N 1
ATOM 1036 C CA . TYR A 1 126 ? -17.156 16.422 3.248 1 90.38 126 TYR A CA 1
ATOM 1037 C C . TYR A 1 126 ? -17.359 16.75 4.723 1 90.38 126 TYR A C 1
ATOM 1039 O O . TYR A 1 126 ? -16.422 17.109 5.426 1 90.38 126 TYR A O 1
ATOM 1047 N N . ASN A 1 127 ? -18.547 16.594 5.184 1 92.62 127 ASN A N 1
ATOM 1048 C CA . ASN A 1 127 ? -18.875 16.906 6.574 1 92.62 127 ASN A CA 1
ATOM 1049 C C . ASN A 1 127 ? -18.094 16.016 7.543 1 92.62 127 ASN A C 1
ATOM 1051 O O . ASN A 1 127 ? -17.641 16.484 8.586 1 92.62 127 ASN A O 1
ATOM 1055 N N . ALA A 1 128 ? -18 14.805 7.234 1 90.19 128 ALA A N 1
ATOM 1056 C CA . ALA A 1 128 ? -17.219 13.875 8.055 1 90.19 128 ALA A CA 1
ATOM 1057 C C . ALA A 1 128 ? -15.75 14.273 8.109 1 90.19 128 ALA A C 1
ATOM 1059 O O . ALA A 1 128 ? -15.125 14.203 9.164 1 90.19 128 ALA A O 1
ATOM 1060 N N . CYS A 1 129 ? -15.234 14.742 6.988 1 92.94 129 CYS A N 1
ATOM 1061 C CA . CYS A 1 129 ? -13.82 15.102 6.902 1 92.94 129 CYS A CA 1
ATOM 1062 C C . CYS A 1 129 ? -13.539 16.391 7.656 1 92.94 129 CYS A C 1
ATOM 1064 O O . CYS A 1 129 ? -12.461 16.562 8.227 1 92.94 129 CYS A O 1
ATOM 1066 N N . VAL A 1 130 ? -14.492 17.297 7.605 1 95.12 130 VAL A N 1
ATOM 1067 C CA . VAL A 1 130 ? -14.328 18.531 8.352 1 95.12 130 VAL A CA 1
ATOM 1068 C C . VAL A 1 130 ? -14.078 18.234 9.828 1 95.12 130 VAL A C 1
ATOM 1070 O O . VAL A 1 130 ? -13.141 18.75 10.422 1 95.12 130 VAL A O 1
ATOM 1073 N N . LYS A 1 131 ? -14.898 17.422 10.391 1 95 131 LYS A N 1
ATOM 1074 C CA . LYS A 1 131 ? -14.711 17.016 11.781 1 95 131 LYS A CA 1
ATOM 1075 C C . LYS A 1 131 ? -13.453 16.156 11.945 1 95 131 LYS A C 1
ATOM 1077 O O . LYS A 1 131 ? -12.703 16.344 12.906 1 95 131 LYS A O 1
ATOM 1082 N N . GLY A 1 132 ? -13.211 15.289 11.094 1 95 132 GLY A N 1
ATOM 1083 C CA . GLY A 1 132 ? -12.07 14.383 11.133 1 95 132 GLY A CA 1
ATOM 1084 C C . GLY A 1 132 ? -10.734 15.102 11.164 1 95 132 GLY A C 1
ATOM 1085 O O . GLY A 1 132 ? -9.836 14.727 11.922 1 95 132 GLY A O 1
ATOM 1086 N N . TRP A 1 133 ? -10.648 16.156 10.312 1 96.62 133 TRP A N 1
ATOM 1087 C CA . TRP A 1 133 ? -9.383 16.875 10.242 1 96.62 133 TRP A CA 1
ATOM 1088 C C . TRP A 1 133 ? -9.125 17.656 11.523 1 96.62 133 TRP A C 1
ATOM 1090 O O . TRP A 1 133 ? -7.977 17.812 11.945 1 96.62 133 TRP A O 1
ATOM 1100 N N . ASN A 1 134 ? -10.156 18.172 12.141 1 96.44 134 ASN A N 1
ATOM 1101 C CA . ASN A 1 134 ? -9.984 18.812 13.438 1 96.44 134 ASN A CA 1
ATOM 1102 C C . ASN A 1 134 ? -9.391 17.859 14.461 1 96.44 134 ASN A C 1
ATOM 1104 O O . ASN A 1 134 ? -8.43 18.203 15.156 1 96.44 134 ASN A O 1
ATOM 1108 N N . ASP A 1 135 ? -9.961 16.781 14.562 1 97.12 135 ASP A N 1
ATOM 1109 C CA . ASP A 1 135 ? -9.492 15.773 15.508 1 97.12 135 ASP A CA 1
ATOM 1110 C C . ASP A 1 135 ? -8.07 15.328 15.172 1 97.12 135 ASP A C 1
ATOM 1112 O O . ASP A 1 135 ? -7.227 15.211 16.062 1 97.12 135 ASP A O 1
ATOM 1116 N N . THR A 1 136 ? -7.801 15.125 13.898 1 97.19 136 THR A N 1
ATOM 1117 C CA . THR A 1 136 ? -6.5 14.633 13.461 1 97.19 136 THR A CA 1
ATOM 1118 C C . THR A 1 136 ? -5.402 15.648 13.773 1 97.19 136 THR A C 1
ATOM 1120 O O . THR A 1 136 ? -4.352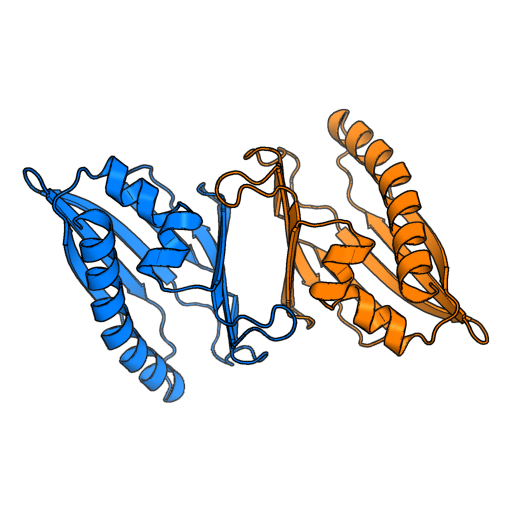 15.289 14.305 1 97.19 136 THR A O 1
ATOM 1123 N N . LEU A 1 137 ? -5.617 16.891 13.445 1 98.25 137 LEU A N 1
ATOM 1124 C CA . LEU A 1 137 ? -4.621 17.922 13.711 1 98.25 137 LEU A CA 1
ATOM 1125 C C . LEU A 1 137 ? -4.352 18.047 15.211 1 98.25 137 LEU A C 1
ATOM 1127 O O . LEU A 1 137 ? -3.201 18.203 15.625 1 98.25 137 LEU A O 1
ATOM 1131 N N . ASN A 1 138 ? -5.379 17.906 15.969 1 98.06 138 ASN A N 1
ATOM 1132 C CA . ASN A 1 138 ? -5.195 17.938 17.422 1 98.06 138 ASN A CA 1
ATOM 1133 C C . ASN A 1 138 ? -4.383 16.75 17.906 1 98.06 138 ASN A C 1
ATOM 1135 O O . ASN A 1 138 ? -3.555 16.875 18.812 1 98.06 138 ASN A O 1
ATOM 1139 N N . ASN A 1 139 ? -4.68 15.625 17.375 1 98.38 139 ASN A N 1
ATOM 1140 C CA . ASN A 1 139 ? -3.934 14.422 17.734 1 98.38 139 ASN A CA 1
ATOM 1141 C C . ASN A 1 139 ? -2.457 14.555 17.375 1 98.38 139 ASN A C 1
ATOM 1143 O O . ASN A 1 139 ? -1.588 14.117 18.141 1 98.38 139 ASN A O 1
ATOM 1147 N N . ILE A 1 140 ? -2.174 15.102 16.219 1 98.5 140 ILE A N 1
ATOM 1148 C CA . ILE A 1 140 ? -0.794 15.297 15.781 1 98.5 140 ILE A CA 1
ATOM 1149 C C . ILE A 1 140 ? -0.069 16.203 16.766 1 98.5 140 ILE A C 1
ATOM 1151 O O . ILE A 1 140 ? 1.026 15.883 17.234 1 98.5 140 ILE A O 1
ATOM 1155 N N . LYS A 1 141 ? -0.703 17.266 17.078 1 98.5 141 LYS A N 1
ATOM 1156 C CA . LYS A 1 141 ? -0.12 18.203 18.031 1 98.5 141 LYS A CA 1
ATOM 1157 C C . LYS A 1 141 ? 0.146 17.531 19.375 1 98.5 141 LYS A C 1
ATOM 1159 O O . LYS A 1 141 ? 1.244 17.641 19.922 1 98.5 141 LYS A O 1
ATOM 1164 N N . SER A 1 142 ? -0.854 16.828 19.859 1 98.25 142 SER A N 1
ATOM 1165 C CA . SER A 1 142 ? -0.724 16.172 21.156 1 98.25 142 SER A CA 1
ATOM 1166 C C . SER A 1 142 ? 0.391 15.125 21.141 1 98.25 142 SER A C 1
ATOM 1168 O O . SER A 1 142 ? 1.158 15.016 22.094 1 98.25 142 SER A O 1
ATOM 1170 N N . TYR A 1 143 ? 0.486 14.422 20.094 1 98.38 143 TYR A N 1
ATOM 1171 C CA . TYR A 1 143 ? 1.496 13.383 19.953 1 98.38 143 TYR A CA 1
ATOM 1172 C C . TYR A 1 143 ? 2.898 13.977 19.953 1 98.38 143 TYR A C 1
ATOM 1174 O O . TYR A 1 143 ? 3.816 13.422 20.562 1 98.38 143 TYR A O 1
ATOM 1182 N N . ILE A 1 144 ? 3.055 15.07 19.266 1 97.62 144 ILE A N 1
ATOM 1183 C CA . ILE A 1 144 ? 4.371 15.68 19.109 1 97.62 144 ILE A CA 1
ATOM 1184 C C . ILE A 1 144 ? 4.781 16.375 20.406 1 97.62 144 ILE A C 1
ATOM 1186 O O . ILE A 1 144 ? 5.941 16.297 20.812 1 97.62 144 ILE A O 1
ATOM 1190 N N . GLU A 1 145 ? 3.861 17 21.047 1 97 145 GLU A N 1
ATOM 1191 C CA . GLU A 1 145 ? 4.191 17.875 22.172 1 97 145 GLU A CA 1
ATOM 1192 C C . GLU A 1 145 ? 4.172 17.094 23.484 1 97 145 GLU A C 1
ATOM 1194 O O . GLU A 1 145 ? 4.73 17.531 24.484 1 97 145 GLU A O 1
ATOM 1199 N N . ASP A 1 146 ? 3.402 16.031 23.594 1 88.25 146 ASP A N 1
ATOM 1200 C CA . ASP A 1 146 ? 3.346 15.258 24.828 1 88.25 146 ASP A CA 1
ATOM 1201 C C . ASP A 1 146 ? 4.539 14.312 24.938 1 88.25 146 ASP A C 1
ATOM 1203 O O . ASP A 1 146 ? 5.078 14.117 26.031 1 88.25 146 ASP A O 1
ATOM 1207 N N . MET B 1 1 ? 11.859 -9.25 -25.859 1 76.38 1 MET B N 1
ATOM 1208 C CA . MET B 1 1 ? 12.062 -8.773 -24.5 1 76.38 1 MET B CA 1
ATOM 1209 C C . MET B 1 1 ? 11.969 -9.922 -23.5 1 76.38 1 MET B C 1
ATOM 1211 O O . MET B 1 1 ? 11.227 -10.875 -23.719 1 76.38 1 MET B O 1
ATOM 1215 N N . LYS B 1 2 ? 12.898 -10.016 -22.531 1 87.88 2 LYS B N 1
ATOM 1216 C CA . LYS B 1 2 ? 12.953 -11.133 -21.594 1 87.88 2 LYS B CA 1
ATOM 1217 C C . LYS B 1 2 ? 11.664 -11.234 -20.781 1 87.88 2 LYS B C 1
ATOM 1219 O O . LYS B 1 2 ? 11.055 -10.211 -20.453 1 87.88 2 LYS B O 1
ATOM 1224 N N . SER B 1 3 ? 11.18 -12.523 -20.672 1 94.06 3 SER B N 1
ATOM 1225 C CA . SER B 1 3 ? 10.016 -12.797 -19.828 1 94.06 3 SER B CA 1
ATOM 1226 C C . SER B 1 3 ? 10.164 -14.117 -19.094 1 94.06 3 SER B C 1
ATOM 1228 O O . SER B 1 3 ? 11 -14.945 -19.453 1 94.06 3 SER B O 1
ATOM 1230 N N . ILE B 1 4 ? 9.453 -14.266 -18.078 1 96.75 4 ILE B N 1
ATOM 1231 C CA . ILE B 1 4 ? 9.414 -15.492 -17.281 1 96.75 4 ILE B CA 1
ATOM 1232 C C . ILE B 1 4 ? 8.016 -16.094 -17.359 1 96.75 4 ILE B C 1
ATOM 1234 O O . ILE B 1 4 ? 7.012 -15.391 -17.266 1 96.75 4 ILE B O 1
ATOM 1238 N N . GLU B 1 5 ? 7.938 -17.328 -17.656 1 97.88 5 GLU B N 1
ATOM 1239 C CA . GLU B 1 5 ? 6.719 -18.125 -17.516 1 97.88 5 GLU B CA 1
ATOM 1240 C C . GLU B 1 5 ? 6.996 -19.422 -16.781 1 97.88 5 GLU B C 1
ATOM 1242 O O . GLU B 1 5 ? 7.82 -20.234 -17.219 1 97.88 5 GLU B O 1
ATOM 1247 N N . LYS B 1 6 ? 6.375 -19.656 -15.719 1 98.12 6 LYS B N 1
ATOM 1248 C CA . LYS B 1 6 ? 6.539 -20.859 -14.922 1 98.12 6 LYS B CA 1
ATOM 1249 C C . LYS B 1 6 ? 5.195 -21.375 -14.398 1 98.12 6 LYS B C 1
ATOM 1251 O O . LYS B 1 6 ? 4.273 -20.578 -14.18 1 98.12 6 LYS B O 1
ATOM 1256 N N . SER B 1 7 ? 5.133 -22.625 -14.18 1 98.31 7 SER B N 1
ATOM 1257 C CA . SER B 1 7 ? 3.887 -23.234 -13.719 1 98.31 7 SER B CA 1
ATOM 1258 C C . SER B 1 7 ? 4.148 -24.297 -12.664 1 98.31 7 SER B C 1
ATOM 1260 O O . SER B 1 7 ? 5.258 -24.844 -12.586 1 98.31 7 SER B O 1
ATOM 1262 N N . ILE B 1 8 ? 3.115 -24.609 -11.891 1 98.62 8 ILE B N 1
ATOM 1263 C CA . ILE B 1 8 ? 3.172 -25.672 -10.891 1 98.62 8 ILE B CA 1
ATOM 1264 C C . ILE B 1 8 ? 1.78 -26.266 -10.695 1 98.62 8 ILE B C 1
ATOM 1266 O O . ILE B 1 8 ? 0.775 -25.562 -10.789 1 98.62 8 ILE B O 1
ATOM 1270 N N . LEU B 1 9 ? 1.695 -27.562 -10.5 1 98.38 9 LEU B N 1
ATOM 1271 C CA . LEU B 1 9 ? 0.439 -28.234 -10.203 1 98.38 9 LEU B CA 1
ATOM 1272 C C . LEU B 1 9 ? 0.177 -28.266 -8.703 1 98.38 9 LEU B C 1
ATOM 1274 O O . LEU B 1 9 ? 1.048 -28.656 -7.926 1 98.38 9 LEU B O 1
ATOM 1278 N N . ILE B 1 10 ? -1 -27.844 -8.281 1 98.56 10 ILE B N 1
ATOM 1279 C CA . ILE B 1 10 ? -1.377 -27.797 -6.875 1 98.56 10 ILE B CA 1
ATOM 1280 C C . ILE B 1 10 ? -2.602 -28.672 -6.641 1 98.56 10 ILE B C 1
ATOM 1282 O O . ILE B 1 10 ? -3.602 -28.562 -7.352 1 98.56 10 ILE B O 1
ATOM 1286 N N . ALA B 1 11 ? -2.615 -29.5 -5.633 1 98.06 11 ALA B N 1
ATOM 1287 C CA . ALA B 1 11 ? -3.697 -30.438 -5.324 1 98.06 11 ALA B CA 1
ATOM 1288 C C . ALA B 1 11 ? -4.812 -29.75 -4.543 1 98.06 11 ALA B C 1
ATOM 1290 O O . ALA B 1 11 ? -5.113 -30.125 -3.41 1 98.06 11 ALA B O 1
ATOM 1291 N N . GLU B 1 12 ? -5.348 -28.844 -5.082 1 97.75 12 GLU B N 1
ATOM 1292 C CA . GLU B 1 12 ? -6.453 -28.062 -4.527 1 97.75 12 GLU B CA 1
ATOM 1293 C C . GLU B 1 12 ? -7.305 -27.453 -5.633 1 97.75 12 GLU B C 1
ATOM 1295 O O . GLU B 1 12 ? -6.84 -27.297 -6.762 1 97.75 12 GLU B O 1
ATOM 1300 N N . LYS B 1 13 ? -8.547 -27.172 -5.367 1 96.88 13 LYS B N 1
ATOM 1301 C CA . LYS B 1 13 ? -9.453 -26.562 -6.332 1 96.88 13 LYS B CA 1
ATOM 1302 C C . LYS B 1 13 ? -9 -25.156 -6.703 1 96.88 13 LYS B C 1
ATOM 1304 O O . LYS B 1 13 ? -8.414 -24.453 -5.883 1 96.88 13 LYS B O 1
ATOM 1309 N N . ARG B 1 14 ? -9.344 -24.703 -7.879 1 97.12 14 ARG B N 1
ATOM 1310 C CA . ARG B 1 14 ? -8.961 -23.422 -8.438 1 97.12 14 ARG B CA 1
ATOM 1311 C C . ARG B 1 14 ? -9.398 -22.281 -7.52 1 97.12 14 ARG B C 1
ATOM 1313 O O . ARG B 1 14 ? -8.656 -21.312 -7.305 1 97.12 14 ARG B O 1
ATOM 1320 N N . SER B 1 15 ? -10.656 -22.391 -7.004 1 97.31 15 SER B N 1
ATOM 1321 C CA . SER B 1 15 ? -11.203 -21.344 -6.16 1 97.31 15 SER B CA 1
ATOM 1322 C C . SER B 1 15 ? -10.359 -21.141 -4.906 1 97.31 15 SER B C 1
ATOM 1324 O O . SER B 1 15 ? -10.117 -20 -4.484 1 97.31 15 SER B O 1
ATOM 1326 N N . SER B 1 16 ? -9.875 -22.156 -4.367 1 97.12 16 SER B N 1
ATOM 1327 C CA . SER B 1 16 ? -9.062 -22.094 -3.16 1 97.12 16 SER B CA 1
ATOM 1328 C C . SER B 1 16 ? -7.68 -21.516 -3.449 1 97.12 16 SER B C 1
ATOM 1330 O O . SER B 1 16 ? -7.168 -20.703 -2.68 1 97.12 16 SER B O 1
ATOM 1332 N N . VAL B 1 17 ? -7.082 -21.969 -4.535 1 98.62 17 VAL B N 1
ATOM 1333 C CA . VAL B 1 17 ? -5.773 -21.453 -4.922 1 98.62 17 VAL B CA 1
ATOM 1334 C C . VAL B 1 17 ? -5.863 -19.953 -5.188 1 98.62 17 VAL B C 1
ATOM 1336 O O . VAL B 1 17 ? -5.02 -19.188 -4.719 1 98.62 17 VAL B O 1
ATOM 1339 N N . PHE B 1 18 ? -6.902 -19.594 -5.918 1 98.75 18 PHE B N 1
ATOM 1340 C CA . PHE B 1 18 ? -7.129 -18.188 -6.23 1 98.75 18 PHE B CA 1
ATOM 1341 C C . PHE B 1 18 ? -7.258 -17.359 -4.953 1 98.75 18 PHE B C 1
ATOM 1343 O O . PHE B 1 18 ? -6.633 -16.312 -4.824 1 98.75 18 PHE B O 1
ATOM 1350 N N . LYS B 1 19 ? -8.023 -17.797 -4.039 1 98.12 19 LYS B N 1
ATOM 1351 C CA . LYS B 1 19 ? -8.227 -17.109 -2.766 1 98.12 19 LYS B CA 1
ATOM 1352 C C . LYS B 1 19 ? -6.906 -16.953 -2.012 1 98.12 19 LYS B C 1
ATOM 1354 O O . LYS B 1 19 ? -6.629 -15.898 -1.446 1 98.12 19 LYS B O 1
ATOM 1359 N N . THR B 1 20 ? -6.094 -17.953 -2.023 1 98.5 20 THR B N 1
ATOM 1360 C CA . THR B 1 20 ? -4.816 -17.969 -1.318 1 98.5 20 THR B CA 1
ATOM 1361 C C . THR B 1 20 ? -3.887 -16.891 -1.864 1 98.5 20 THR B C 1
ATOM 1363 O O . THR B 1 20 ? -3.123 -16.281 -1.111 1 98.5 20 THR B O 1
ATOM 1366 N N . LEU B 1 21 ? -3.992 -16.578 -3.127 1 98.69 21 LEU B N 1
ATOM 1367 C CA . LEU B 1 21 ? -3.113 -15.617 -3.785 1 98.69 21 LEU B CA 1
ATOM 1368 C C . LEU B 1 21 ? -3.512 -14.188 -3.438 1 98.69 21 LEU B C 1
ATOM 1370 O O . LEU B 1 21 ? -2.752 -13.25 -3.689 1 98.69 21 LEU B O 1
ATOM 1374 N N . LEU B 1 22 ? -4.703 -14.055 -2.809 1 98.19 22 LEU B N 1
ATOM 1375 C CA . LEU B 1 22 ? -5.246 -12.711 -2.633 1 98.19 22 LEU B CA 1
ATOM 1376 C C . LEU B 1 22 ? -5.574 -12.445 -1.167 1 98.19 22 LEU B C 1
ATOM 1378 O O . LEU B 1 22 ? -6.121 -11.398 -0.83 1 98.19 22 LEU B O 1
ATOM 1382 N N . THR B 1 23 ? -5.258 -13.414 -0.31 1 98 23 THR B N 1
ATOM 1383 C CA . THR B 1 23 ? -5.52 -13.297 1.119 1 98 23 THR B CA 1
ATOM 1384 C C . THR B 1 23 ? -4.258 -12.883 1.869 1 98 23 THR B C 1
ATOM 1386 O O . THR B 1 23 ? -3.268 -13.617 1.878 1 98 23 THR B O 1
ATOM 1389 N N . PRO B 1 24 ? -4.285 -11.75 2.557 1 97.56 24 PRO B N 1
ATOM 1390 C CA . PRO B 1 24 ? -3.082 -11.211 3.191 1 97.56 24 PRO B CA 1
ATOM 1391 C C . PRO B 1 24 ? -2.414 -12.203 4.133 1 97.56 24 PRO B C 1
ATOM 1393 O O . PRO B 1 24 ? -1.197 -12.398 4.078 1 97.56 24 PRO B O 1
ATOM 1396 N N . SER B 1 25 ? -3.205 -12.891 5.016 1 97.94 25 SER B N 1
ATOM 1397 C CA . SER B 1 25 ? -2.621 -13.836 5.965 1 97.94 25 SER B CA 1
ATOM 1398 C C . SER B 1 25 ? -1.946 -15 5.242 1 97.94 25 SER B C 1
ATOM 1400 O O . SER B 1 25 ? -0.927 -15.516 5.703 1 97.94 25 SER B O 1
ATOM 1402 N N . ASP B 1 26 ? -2.48 -15.422 4.094 1 98.44 26 ASP B N 1
ATOM 1403 C CA . ASP B 1 26 ? -1.871 -16.469 3.281 1 98.44 26 ASP B CA 1
ATOM 1404 C C . ASP B 1 26 ? -0.591 -15.969 2.613 1 98.44 26 ASP B C 1
ATOM 1406 O O . ASP B 1 26 ? 0.43 -16.656 2.625 1 98.44 26 ASP B O 1
ATOM 1410 N N . ILE B 1 27 ? -0.657 -14.781 2.051 1 98.38 27 ILE B N 1
ATOM 1411 C CA . ILE B 1 27 ? 0.459 -14.188 1.32 1 98.38 27 ILE B CA 1
ATOM 1412 C C . ILE B 1 27 ? 1.662 -14.039 2.25 1 98.38 27 ILE B C 1
ATOM 1414 O O . ILE B 1 27 ? 2.793 -14.344 1.861 1 98.38 27 ILE B O 1
ATOM 1418 N N . ILE B 1 28 ? 1.427 -13.625 3.457 1 97.75 28 ILE B N 1
ATOM 1419 C CA . ILE B 1 28 ? 2.486 -13.461 4.445 1 97.75 28 ILE B CA 1
ATOM 1420 C C . ILE B 1 28 ? 3.195 -14.797 4.664 1 97.75 28 ILE B C 1
ATOM 1422 O O . ILE B 1 28 ? 4.418 -14.844 4.805 1 97.75 28 ILE B O 1
ATOM 1426 N N . LYS B 1 29 ? 2.461 -15.852 4.633 1 97.56 29 LYS B N 1
ATOM 1427 C CA . LYS B 1 29 ? 3.025 -17.172 4.895 1 97.56 29 LYS B CA 1
ATOM 1428 C C . LYS B 1 29 ? 3.779 -17.703 3.678 1 97.56 29 LYS B C 1
ATOM 1430 O O . LYS B 1 29 ? 4.977 -17.984 3.758 1 97.56 29 LYS B O 1
ATOM 1435 N N . TRP B 1 30 ? 3.145 -17.719 2.516 1 97.38 30 TRP B N 1
ATOM 1436 C CA . TRP B 1 30 ? 3.801 -18.391 1.395 1 97.38 30 TRP B CA 1
ATOM 1437 C C . TRP B 1 30 ? 4.883 -17.5 0.792 1 97.38 30 TRP B C 1
ATOM 1439 O O . TRP B 1 30 ? 5.832 -17.984 0.177 1 97.38 30 TRP B O 1
ATOM 1449 N N . TRP B 1 31 ? 4.77 -16.172 0.907 1 97 31 TRP B N 1
ATOM 1450 C CA . TRP B 1 31 ? 5.805 -15.297 0.381 1 97 31 TRP B CA 1
ATOM 1451 C C . TRP B 1 31 ? 6.812 -14.93 1.466 1 97 31 TRP B C 1
ATOM 1453 O O . TRP B 1 31 ? 7.645 -14.047 1.274 1 97 31 TRP B O 1
ATOM 1463 N N . GLU B 1 32 ? 6.562 -15.375 2.693 1 96.31 32 GLU B N 1
ATOM 1464 C CA . GLU B 1 32 ? 7.41 -15.109 3.852 1 96.31 32 GLU B CA 1
ATOM 1465 C C . GLU B 1 32 ? 7.566 -13.609 4.082 1 96.31 32 GLU B C 1
ATOM 1467 O O . GLU B 1 32 ? 8.68 -13.109 4.266 1 96.31 32 GLU B O 1
ATOM 1472 N N . ALA B 1 33 ? 6.5 -12.906 3.904 1 96.69 33 ALA B N 1
ATOM 1473 C CA . ALA B 1 33 ? 6.473 -11.461 4.109 1 96.69 33 ALA B CA 1
ATOM 1474 C C . ALA B 1 33 ? 6.129 -11.117 5.559 1 96.69 33 ALA B C 1
ATOM 1476 O O . ALA B 1 33 ? 5.738 -11.992 6.332 1 96.69 33 ALA B O 1
ATOM 1477 N N . ASP B 1 34 ? 6.344 -9.859 5.973 1 96.25 34 ASP B N 1
ATOM 1478 C CA . ASP B 1 34 ? 5.988 -9.398 7.309 1 96.25 34 ASP B CA 1
ATOM 1479 C C . ASP B 1 34 ? 4.613 -8.734 7.309 1 96.25 34 ASP B C 1
ATOM 1481 O O . ASP B 1 34 ? 3.914 -8.734 8.328 1 96.25 34 ASP B O 1
ATOM 1485 N N . TYR B 1 35 ? 4.27 -8.211 6.137 1 94.06 35 TYR B N 1
ATOM 1486 C CA . TYR B 1 35 ? 2.967 -7.566 6.031 1 94.06 35 TYR B CA 1
ATOM 1487 C C . TYR B 1 35 ? 2.422 -7.664 4.613 1 94.06 35 TYR B C 1
ATOM 1489 O O . TYR B 1 35 ? 3.189 -7.746 3.65 1 94.06 35 TYR B O 1
ATOM 1497 N N . ALA B 1 36 ? 1.06 -7.645 4.52 1 96.19 36 ALA B N 1
ATOM 1498 C CA . ALA B 1 36 ? 0.384 -7.641 3.225 1 96.19 36 ALA B CA 1
ATOM 1499 C C . ALA B 1 36 ? -0.965 -6.934 3.311 1 96.19 36 ALA B C 1
ATOM 1501 O O . ALA B 1 36 ? -1.682 -7.066 4.305 1 96.19 36 ALA B O 1
ATOM 1502 N N . MET B 1 37 ? -1.274 -6.195 2.373 1 93.75 37 MET B N 1
ATOM 1503 C CA . MET B 1 37 ? -2.57 -5.547 2.191 1 93.75 37 MET B CA 1
ATOM 1504 C C . MET B 1 37 ? -3.074 -5.73 0.763 1 93.75 37 MET B C 1
ATOM 1506 O O . MET B 1 37 ? -2.412 -5.316 -0.191 1 93.75 37 MET B O 1
ATOM 1510 N N . ILE B 1 38 ? -4.285 -6.32 0.638 1 95.19 38 ILE B N 1
ATOM 1511 C CA . ILE B 1 38 ? -4.793 -6.656 -0.688 1 95.19 38 ILE B CA 1
ATOM 1512 C C . ILE B 1 38 ? -6.242 -6.195 -0.817 1 95.19 38 ILE B C 1
ATOM 1514 O O . ILE B 1 38 ? -7.047 -6.391 0.098 1 95.19 38 ILE B O 1
ATOM 1518 N N . GLN B 1 39 ? -6.555 -5.48 -1.782 1 92.38 39 GLN B N 1
ATOM 1519 C CA . GLN B 1 39 ? -7.918 -5.273 -2.26 1 92.38 39 GLN B CA 1
ATOM 1520 C C . GLN B 1 39 ? -8.188 -6.094 -3.52 1 92.38 39 GLN B C 1
ATOM 1522 O O . GLN B 1 39 ? -7.855 -5.668 -4.625 1 92.38 39 GLN B O 1
ATOM 1527 N N . PRO B 1 40 ? -8.773 -7.242 -3.322 1 93.88 40 PRO B N 1
ATOM 1528 C CA . PRO B 1 40 ? -8.836 -8.242 -4.391 1 93.88 40 PRO B CA 1
ATOM 1529 C C . PRO B 1 40 ? -9.93 -7.941 -5.418 1 93.88 40 PRO B C 1
ATOM 1531 O O . PRO B 1 40 ? -10.898 -8.695 -5.535 1 93.88 40 PRO B O 1
ATOM 1534 N N . GLN B 1 41 ? -9.758 -6.953 -6.242 1 92.69 41 GLN B N 1
ATOM 1535 C CA . GLN B 1 41 ? -10.656 -6.559 -7.328 1 92.69 41 GLN B CA 1
ATOM 1536 C C . GLN B 1 41 ? -9.906 -5.777 -8.398 1 92.69 41 GLN B C 1
ATOM 1538 O O . GLN B 1 41 ? -8.766 -5.363 -8.188 1 92.69 41 GLN B O 1
ATOM 1543 N N . ARG B 1 42 ? -10.602 -5.578 -9.539 1 93.25 42 ARG B N 1
ATOM 1544 C CA . ARG B 1 42 ? -10.016 -4.746 -10.586 1 93.25 42 ARG B CA 1
ATOM 1545 C C . ARG B 1 42 ? -9.695 -3.35 -10.062 1 93.25 42 ARG B C 1
ATOM 1547 O O . ARG B 1 42 ? -10.492 -2.756 -9.336 1 93.25 42 ARG B O 1
ATOM 1554 N N . GLU B 1 43 ? -8.523 -2.867 -10.336 1 90.5 43 GLU B N 1
ATOM 1555 C CA . GLU B 1 43 ? -8.023 -1.552 -9.945 1 90.5 43 GLU B CA 1
ATOM 1556 C C . GLU B 1 43 ? -7.684 -1.505 -8.461 1 90.5 43 GLU B C 1
ATOM 1558 O O . GLU B 1 43 ? -7.398 -0.436 -7.914 1 90.5 43 GLU B O 1
ATOM 1563 N N . GLY B 1 44 ? -7.805 -2.648 -7.816 1 91.88 44 GLY B N 1
ATOM 1564 C CA . GLY B 1 44 ? -7.375 -2.742 -6.43 1 91.88 44 GLY B CA 1
ATOM 1565 C C . GLY B 1 44 ? -5.867 -2.703 -6.273 1 91.88 44 GLY B C 1
ATOM 1566 O O . GLY B 1 44 ? -5.137 -2.543 -7.254 1 91.88 44 GLY B O 1
ATOM 1567 N N . TYR B 1 45 ? -5.387 -2.752 -5.004 1 92.75 45 TYR B N 1
ATOM 1568 C CA . TYR B 1 45 ? -3.955 -2.715 -4.719 1 92.75 45 TYR B CA 1
ATOM 1569 C C . TYR B 1 45 ? -3.461 -4.066 -4.223 1 92.75 45 TYR B C 1
ATOM 1571 O O . TYR B 1 45 ? -4.242 -4.863 -3.691 1 92.75 45 TYR B O 1
ATOM 1579 N N . TYR B 1 46 ? -2.25 -4.379 -4.5 1 95.94 46 TYR B N 1
ATOM 1580 C CA . TYR B 1 46 ? -1.493 -5.539 -4.043 1 95.94 46 TYR B CA 1
ATOM 1581 C C . TYR B 1 46 ? -0.181 -5.113 -3.395 1 95.94 46 TYR B C 1
ATOM 1583 O O . TYR B 1 46 ? 0.819 -4.898 -4.086 1 95.94 46 TYR B O 1
ATOM 1591 N N . ILE B 1 47 ? -0.161 -5.059 -2.074 1 95 47 ILE B N 1
ATOM 1592 C CA . ILE B 1 47 ? 0.948 -4.477 -1.324 1 95 47 ILE B CA 1
ATOM 1593 C C . ILE B 1 47 ? 1.551 -5.527 -0.395 1 95 47 ILE B C 1
ATOM 1595 O O . ILE B 1 47 ? 0.831 -6.172 0.37 1 95 47 ILE B O 1
ATOM 1599 N N . VAL B 1 48 ? 2.807 -5.715 -0.514 1 95.81 48 VAL B N 1
ATOM 1600 C CA . VAL B 1 48 ? 3.523 -6.648 0.347 1 95.81 48 VAL B CA 1
ATOM 1601 C C . VAL B 1 48 ? 4.832 -6.02 0.817 1 95.81 48 VAL B C 1
ATOM 1603 O O . VAL B 1 48 ? 5.504 -5.32 0.054 1 95.81 48 VAL B O 1
ATOM 1606 N N . SER B 1 49 ? 5.16 -6.293 2.078 1 95.19 49 SER B N 1
ATOM 1607 C CA . SER B 1 49 ? 6.367 -5.711 2.65 1 95.19 49 SER B CA 1
ATOM 1608 C C . SER B 1 49 ? 7.156 -6.75 3.445 1 95.19 49 SER B C 1
ATOM 1610 O O . SER B 1 49 ? 6.57 -7.621 4.09 1 95.19 49 SER B O 1
ATOM 1612 N N . TRP B 1 50 ? 8.469 -6.605 3.389 1 95.31 50 TRP B N 1
ATOM 1613 C CA . TRP B 1 50 ? 9.406 -7.438 4.133 1 95.31 50 TRP B CA 1
ATOM 1614 C C . TRP B 1 50 ? 10.297 -6.582 5.035 1 95.31 50 TRP B C 1
ATOM 1616 O O . TRP B 1 50 ? 10.711 -5.484 4.648 1 95.31 50 TRP B O 1
ATOM 1626 N N . GLY B 1 51 ? 10.578 -7.09 6.199 1 93.38 51 GLY B N 1
ATOM 1627 C CA . GLY B 1 51 ? 11.344 -6.355 7.195 1 93.38 51 GLY B CA 1
ATOM 1628 C C . GLY B 1 51 ? 10.531 -5.992 8.422 1 93.38 51 GLY B C 1
ATOM 1629 O O . GLY B 1 51 ? 9.516 -5.305 8.328 1 93.38 51 GLY B O 1
ATOM 1630 N N . LYS B 1 52 ? 10.984 -6.207 9.617 1 90.69 52 LYS B N 1
ATOM 1631 C CA . LYS B 1 52 ? 10.234 -6.082 10.859 1 90.69 52 LYS B CA 1
ATOM 1632 C C . LYS B 1 52 ? 10.172 -4.629 11.32 1 90.69 52 LYS B C 1
ATOM 1634 O O . LYS B 1 52 ? 9.258 -4.242 12.055 1 90.69 52 LYS B O 1
ATOM 1639 N N . ASP B 1 53 ? 11.133 -3.873 10.867 1 93.81 53 ASP B N 1
ATOM 1640 C CA . ASP B 1 53 ? 11.117 -2.455 11.211 1 93.81 53 ASP B CA 1
ATOM 1641 C C . ASP B 1 53 ? 10.148 -1.685 10.312 1 93.81 53 ASP B C 1
ATOM 1643 O O . ASP B 1 53 ? 10.461 -1.419 9.148 1 93.81 53 ASP B O 1
ATOM 1647 N N . ILE B 1 54 ? 9.078 -1.24 10.82 1 92.5 54 ILE B N 1
ATOM 1648 C CA . ILE B 1 54 ? 8.016 -0.637 10.023 1 92.5 54 ILE B CA 1
ATOM 1649 C C . ILE B 1 54 ? 8.477 0.722 9.5 1 92.5 54 ILE B C 1
ATOM 1651 O O . ILE B 1 54 ? 7.98 1.199 8.477 1 92.5 54 ILE B O 1
ATOM 1655 N N . ASP B 1 55 ? 9.398 1.355 10.156 1 94.88 55 ASP B N 1
ATOM 1656 C CA . ASP B 1 55 ? 9.914 2.65 9.719 1 94.88 55 ASP B CA 1
ATOM 1657 C C . ASP B 1 55 ? 10.961 2.486 8.625 1 94.88 55 ASP B C 1
ATOM 1659 O O . ASP B 1 55 ? 11.227 3.422 7.867 1 94.88 55 ASP B O 1
ATOM 1663 N N . ASN B 1 56 ? 11.523 1.333 8.602 1 91.94 56 ASN B N 1
ATOM 1664 C CA . ASN B 1 56 ? 12.578 1.041 7.637 1 91.94 56 ASN B CA 1
ATOM 1665 C C . ASN B 1 56 ? 12.469 -0.383 7.098 1 91.94 56 ASN B C 1
ATOM 1667 O O . ASN B 1 56 ? 13.367 -1.198 7.297 1 91.94 56 ASN B O 1
ATOM 1671 N N . PRO B 1 57 ? 11.422 -0.628 6.355 1 92.12 57 PRO B N 1
ATOM 1672 C CA . PRO B 1 57 ? 11.32 -1.98 5.805 1 92.12 57 PRO B CA 1
ATOM 1673 C C . PRO B 1 57 ? 12.445 -2.311 4.828 1 92.12 57 PRO B C 1
ATOM 1675 O O . PRO B 1 57 ? 13.023 -1.405 4.223 1 92.12 57 PRO B O 1
ATOM 1678 N N . GLU B 1 58 ? 12.742 -3.551 4.719 1 92.25 58 GLU B N 1
ATOM 1679 C CA . GLU B 1 58 ? 13.789 -3.994 3.807 1 92.25 58 GLU B CA 1
ATOM 1680 C C . GLU B 1 58 ? 13.328 -3.924 2.355 1 92.25 58 GLU B C 1
ATOM 1682 O O . GLU B 1 58 ? 14.047 -3.42 1.491 1 92.25 58 GLU B O 1
ATOM 1687 N N . TYR B 1 59 ? 12.094 -4.477 2.094 1 90.12 59 TYR B N 1
ATOM 1688 C CA . TYR B 1 59 ? 11.5 -4.469 0.763 1 90.12 59 TYR B CA 1
ATOM 1689 C C . TYR B 1 59 ? 10.008 -4.152 0.836 1 90.12 59 TYR B C 1
ATOM 1691 O O . TYR B 1 59 ? 9.32 -4.594 1.758 1 90.12 59 TYR B O 1
ATOM 1699 N N . THR B 1 60 ? 9.555 -3.377 -0.094 1 91.69 60 THR B N 1
ATOM 1700 C CA . THR B 1 60 ? 8.125 -3.143 -0.255 1 91.69 60 THR B CA 1
ATOM 1701 C C . THR B 1 60 ? 7.73 -3.191 -1.729 1 91.69 60 THR B C 1
ATOM 1703 O O . THR B 1 60 ? 8.391 -2.584 -2.574 1 91.69 60 THR B O 1
ATOM 1706 N N . SER B 1 61 ? 6.734 -3.971 -2.014 1 91.94 61 SER B N 1
ATOM 1707 C CA . SER B 1 61 ? 6.168 -4.066 -3.355 1 91.94 61 SER B CA 1
ATOM 1708 C C . SER B 1 61 ? 4.738 -3.535 -3.391 1 91.94 61 SER B 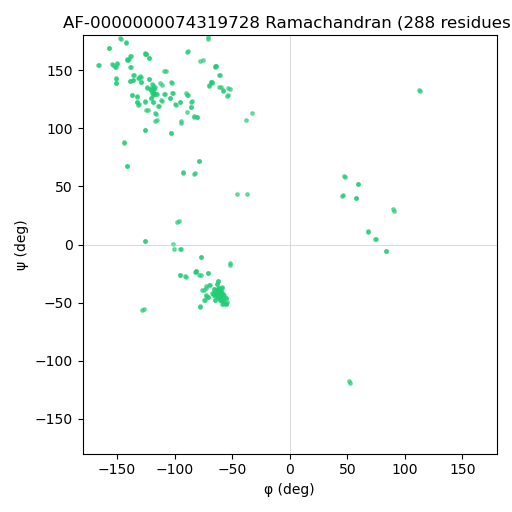C 1
ATOM 1710 O O . SER B 1 61 ? 3.869 -4.027 -2.664 1 91.94 61 SER B O 1
ATOM 1712 N N . VAL B 1 62 ? 4.523 -2.518 -4.176 1 92.19 62 VAL B N 1
ATOM 1713 C CA . VAL B 1 62 ? 3.199 -1.937 -4.359 1 92.19 62 VAL B CA 1
ATOM 1714 C C . VAL B 1 62 ? 2.777 -2.059 -5.82 1 92.19 62 VAL B C 1
ATOM 1716 O O . VAL B 1 62 ? 3.473 -1.57 -6.715 1 92.19 62 VAL B O 1
ATOM 1719 N N . ALA B 1 63 ? 1.648 -2.697 -6.051 1 93.69 63 ALA B N 1
ATOM 1720 C CA . ALA B 1 63 ? 1.165 -2.881 -7.418 1 93.69 63 ALA B CA 1
ATOM 1721 C C . ALA B 1 63 ? -0.343 -2.662 -7.5 1 93.69 63 ALA B C 1
ATOM 1723 O O . ALA B 1 63 ? -1.024 -2.6 -6.473 1 93.69 63 ALA B O 1
ATOM 1724 N N . GLU B 1 64 ? -0.783 -2.455 -8.727 1 93 64 GLU B N 1
ATOM 1725 C CA . GLU B 1 64 ? -2.213 -2.387 -9.008 1 93 64 GLU B CA 1
ATOM 1726 C C . GLU B 1 64 ? -2.711 -3.682 -9.641 1 93 64 GLU B C 1
ATOM 1728 O O . GLU B 1 64 ? -2.027 -4.27 -10.484 1 93 64 GLU B O 1
ATOM 1733 N N . ILE B 1 65 ? -3.877 -4.086 -9.219 1 96 65 ILE B N 1
ATOM 1734 C CA . ILE B 1 65 ? -4.5 -5.27 -9.797 1 96 65 ILE B CA 1
ATOM 1735 C C . ILE B 1 65 ? -5.281 -4.879 -11.047 1 96 65 ILE B C 1
ATOM 1737 O O . ILE B 1 65 ? -6.121 -3.977 -11.008 1 96 65 ILE B O 1
ATOM 1741 N N . LYS B 1 66 ? -4.895 -5.539 -12.141 1 96.56 66 LYS B N 1
ATOM 1742 C CA . LYS B 1 66 ? -5.566 -5.332 -13.414 1 96.56 66 LYS B CA 1
ATOM 1743 C C . LYS B 1 66 ? -6.055 -6.656 -14 1 96.56 66 LYS B C 1
ATOM 1745 O O . LYS B 1 66 ? -5.641 -7.727 -13.547 1 96.56 66 LYS B O 1
ATOM 1750 N N . ASP B 1 67 ? -6.988 -6.578 -15 1 96.88 67 ASP B N 1
ATOM 1751 C CA . ASP B 1 67 ? -7.461 -7.766 -15.695 1 96.88 67 ASP B CA 1
ATOM 1752 C C . ASP B 1 67 ? -7.836 -8.875 -14.711 1 96.88 67 ASP B C 1
ATOM 1754 O O . ASP B 1 67 ? -7.371 -10.008 -14.836 1 96.88 67 ASP B O 1
ATOM 1758 N N . PHE B 1 68 ? -8.711 -8.594 -13.859 1 98.06 68 PHE B N 1
ATOM 1759 C CA . PHE B 1 68 ? -9.102 -9.43 -12.727 1 98.06 68 PHE B CA 1
ATOM 1760 C C . PHE B 1 68 ? -10.305 -10.297 -13.094 1 98.06 68 PHE B C 1
ATOM 1762 O O . PHE B 1 68 ? -11.422 -9.797 -13.211 1 98.06 68 PHE B O 1
ATOM 1769 N N . ILE B 1 69 ? -10.086 -11.586 -13.305 1 98.38 69 ILE B N 1
ATOM 1770 C CA . ILE B 1 69 ? -11.141 -12.57 -13.555 1 98.38 69 ILE B CA 1
ATOM 1771 C C . ILE B 1 69 ? -11.148 -13.609 -12.438 1 98.38 69 ILE B C 1
ATOM 1773 O O . ILE B 1 69 ? -10.203 -14.398 -12.312 1 98.38 69 ILE B O 1
ATOM 1777 N N . ILE B 1 70 ? -12.195 -13.633 -11.641 1 97.88 70 ILE B N 1
ATOM 1778 C CA . ILE B 1 70 ? -12.312 -14.461 -10.445 1 97.88 70 ILE B CA 1
ATOM 1779 C C . ILE B 1 70 ? -12.055 -15.922 -10.812 1 97.88 70 ILE B C 1
ATOM 1781 O O . ILE B 1 70 ? -12.602 -16.438 -11.789 1 97.88 70 ILE B O 1
ATOM 1785 N N . ASN B 1 71 ? -11.133 -16.562 -10.062 1 98.25 71 ASN B N 1
ATOM 1786 C CA . ASN B 1 71 ? -10.758 -17.969 -10.156 1 98.25 71 ASN B CA 1
ATOM 1787 C C . ASN B 1 71 ? -10.031 -18.266 -11.461 1 98.25 71 ASN B C 1
ATOM 1789 O O . ASN B 1 71 ? -9.82 -19.422 -11.812 1 98.25 71 ASN B O 1
ATOM 1793 N N . GLU B 1 72 ? -9.641 -17.25 -12.18 1 98.5 72 GLU B N 1
ATOM 1794 C CA . GLU B 1 72 ? -9.008 -17.516 -13.477 1 98.5 72 GLU B CA 1
ATOM 1795 C C . GLU B 1 72 ? -7.668 -16.781 -13.586 1 98.5 72 GLU B C 1
ATOM 1797 O O . GLU B 1 72 ? -6.66 -17.391 -13.969 1 98.5 72 GLU B O 1
ATOM 1802 N N . SER B 1 73 ? -7.754 -15.477 -13.398 1 98.75 73 SER B N 1
ATOM 1803 C CA . SER B 1 73 ? -6.5 -14.758 -13.609 1 98.75 73 SER B CA 1
ATOM 1804 C C . SER B 1 73 ? -6.578 -13.344 -13.055 1 98.75 73 SER B C 1
ATOM 1806 O O . SER B 1 73 ? -7.668 -12.797 -12.891 1 98.75 73 SER B O 1
ATOM 1808 N N . PHE B 1 74 ? -5.422 -12.766 -12.703 1 98.56 74 PHE B N 1
ATOM 1809 C CA . PHE B 1 74 ? -5.277 -11.336 -12.461 1 98.56 74 PHE B CA 1
ATOM 1810 C C . PHE B 1 74 ? -3.863 -10.867 -12.797 1 98.56 74 PHE B C 1
ATOM 1812 O O . PHE B 1 74 ? -2.936 -11.68 -12.859 1 98.56 74 PHE B O 1
ATOM 1819 N N . LYS B 1 75 ? -3.768 -9.664 -13.07 1 98.38 75 LYS B N 1
ATOM 1820 C CA . LYS B 1 75 ? -2.514 -9.039 -13.484 1 98.38 75 LYS B CA 1
ATOM 1821 C C . LYS B 1 75 ? -2.082 -7.965 -12.492 1 98.38 75 LYS B C 1
ATOM 1823 O O . LYS B 1 75 ? -2.912 -7.199 -11.992 1 98.38 75 LYS B O 1
ATOM 1828 N N . LEU B 1 76 ? -0.838 -7.93 -12.117 1 96.81 76 LEU B N 1
ATOM 1829 C CA . LEU B 1 76 ? -0.227 -6.871 -11.32 1 96.81 76 LEU B CA 1
ATOM 1830 C C . LEU B 1 76 ? 0.629 -5.961 -12.195 1 96.81 76 LEU B C 1
ATOM 1832 O O . LEU B 1 76 ? 1.49 -6.438 -12.938 1 96.81 76 LEU B O 1
ATOM 1836 N N . GLU B 1 77 ? 0.352 -4.695 -12.117 1 93.75 77 GLU B N 1
ATOM 1837 C CA . GLU B 1 77 ? 1.07 -3.703 -12.914 1 93.75 77 GLU B CA 1
ATOM 1838 C C . GLU B 1 77 ? 1.299 -2.42 -12.117 1 93.75 77 GLU B C 1
ATOM 1840 O O . GLU B 1 77 ? 0.899 -2.322 -10.953 1 93.75 77 GLU B O 1
ATOM 1845 N N . ASN B 1 78 ? 2.078 -1.487 -12.734 1 89.06 78 ASN B N 1
ATOM 1846 C CA . ASN B 1 78 ? 2.361 -0.188 -12.141 1 89.06 78 ASN B CA 1
ATOM 1847 C C . ASN B 1 78 ? 3.049 -0.332 -10.781 1 89.06 78 ASN B C 1
ATOM 1849 O O . ASN B 1 78 ? 2.619 0.27 -9.797 1 89.06 78 ASN B O 1
ATOM 1853 N N . TYR B 1 79 ? 4.039 -1.074 -10.844 1 89.5 79 TYR B N 1
ATOM 1854 C CA . TYR B 1 79 ? 4.766 -1.406 -9.625 1 89.5 79 TYR B CA 1
ATOM 1855 C C . TYR B 1 79 ? 5.52 -0.195 -9.094 1 89.5 79 TYR B C 1
ATOM 1857 O O . TYR B 1 79 ? 6.105 0.569 -9.867 1 89.5 79 TYR B O 1
ATOM 1865 N N . LYS B 1 80 ? 5.426 -0.059 -7.816 1 84.75 80 LYS B N 1
ATOM 1866 C CA . LYS B 1 80 ? 6.379 0.728 -7.039 1 84.75 80 LYS B CA 1
ATOM 1867 C C . LYS B 1 80 ? 7.137 -0.15 -6.047 1 84.75 80 LYS B C 1
ATOM 1869 O O . LYS B 1 80 ? 6.547 -0.691 -5.109 1 84.75 80 LYS B O 1
ATOM 1874 N N . TYR B 1 81 ? 8.391 -0.389 -6.383 1 79.94 81 TYR B N 1
ATOM 1875 C CA . TYR B 1 81 ? 9.234 -1.258 -5.562 1 79.94 81 TYR B CA 1
ATOM 1876 C C . TYR B 1 81 ? 10.281 -0.45 -4.812 1 79.94 81 TYR B C 1
ATOM 1878 O O . TYR B 1 81 ? 10.93 0.429 -5.391 1 79.94 81 TYR B O 1
ATOM 1886 N N . SER B 1 82 ? 10.312 -0.728 -3.521 1 81.44 82 SER B N 1
ATOM 1887 C CA . SER B 1 82 ? 11.336 -0.088 -2.707 1 81.44 82 SER B CA 1
ATOM 1888 C C . SER B 1 82 ? 12.227 -1.123 -2.023 1 81.44 82 SER B C 1
ATOM 1890 O O . SER B 1 82 ? 11.734 -2.152 -1.553 1 81.44 82 SER B O 1
ATOM 1892 N N . ALA B 1 83 ? 13.516 -0.848 -2.123 1 74.31 83 ALA B N 1
ATOM 1893 C CA . ALA B 1 83 ? 14.516 -1.644 -1.414 1 74.31 83 ALA B CA 1
ATOM 1894 C C . ALA B 1 83 ? 15.414 -0.758 -0.556 1 74.31 83 ALA B C 1
ATOM 1896 O O . ALA B 1 83 ? 16.109 0.12 -1.074 1 74.31 83 ALA B O 1
ATOM 1897 N N . ASP B 1 84 ? 15.383 -1.137 0.706 1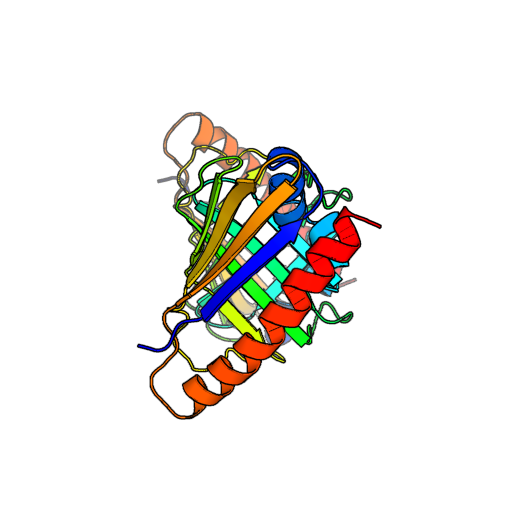 68.69 84 ASP B N 1
ATOM 1898 C CA . ASP B 1 84 ? 16.172 -0.365 1.663 1 68.69 84 ASP B CA 1
ATOM 1899 C C . ASP B 1 84 ? 15.977 1.135 1.45 1 68.69 84 ASP B C 1
ATOM 1901 O O . ASP B 1 84 ? 16.953 1.878 1.319 1 68.69 84 ASP B O 1
ATOM 1905 N N . GLY B 1 85 ? 14.781 1.369 1.235 1 64.69 85 GLY B N 1
ATOM 1906 C CA . GLY B 1 85 ? 14.422 2.773 1.132 1 64.69 85 GLY B CA 1
ATOM 1907 C C . GLY B 1 85 ? 14.664 3.354 -0.248 1 64.69 85 GLY B C 1
ATOM 1908 O O . GLY B 1 85 ? 14.43 4.543 -0.479 1 64.69 85 GLY B O 1
ATOM 1909 N N . SER B 1 86 ? 15.219 2.605 -1.032 1 68.56 86 SER B N 1
ATOM 1910 C CA . SER B 1 86 ? 15.5 3.109 -2.373 1 68.56 86 SER B CA 1
ATOM 1911 C C . SER B 1 86 ? 14.633 2.418 -3.418 1 68.56 86 SER B C 1
ATOM 1913 O O . SER B 1 86 ? 14.234 1.265 -3.236 1 68.56 86 SER B O 1
ATOM 1915 N N . MET B 1 87 ? 14.148 3.291 -4.32 1 63.53 87 MET B N 1
ATOM 1916 C CA . MET B 1 87 ? 13.398 2.725 -5.434 1 63.53 87 MET B CA 1
ATOM 1917 C C . MET B 1 87 ? 14.328 2.381 -6.598 1 63.53 87 MET B C 1
ATOM 1919 O O . MET B 1 87 ? 15.148 3.203 -7.008 1 63.53 87 MET B O 1
ATOM 1923 N N . PRO B 1 88 ? 14.352 1.084 -6.777 1 59.91 88 PRO B N 1
ATOM 1924 C CA . PRO B 1 88 ? 15.188 0.83 -7.949 1 59.91 88 PRO B CA 1
ATOM 1925 C C . PRO B 1 88 ? 14.766 1.646 -9.172 1 59.91 88 PRO B C 1
ATOM 1927 O O . PRO B 1 88 ? 13.594 2.02 -9.289 1 59.91 88 PRO B O 1
ATOM 1930 N N . ASP B 1 89 ? 15.758 2.256 -9.836 1 54.5 89 ASP B N 1
ATOM 1931 C CA . ASP B 1 89 ? 15.633 3.123 -11.008 1 54.5 89 ASP B CA 1
ATOM 1932 C C . ASP B 1 89 ? 14.805 2.453 -12.102 1 54.5 89 ASP B C 1
ATOM 1934 O O . ASP B 1 89 ? 14.773 2.922 -13.242 1 54.5 89 ASP B O 1
ATOM 1938 N N . PHE B 1 90 ? 14.633 1.276 -12.055 1 52 90 PHE B N 1
ATOM 1939 C CA . PHE B 1 90 ? 14.008 0.852 -13.305 1 52 90 PHE B CA 1
ATOM 1940 C C . PHE B 1 90 ? 12.492 1.014 -13.227 1 52 90 PHE B C 1
ATOM 1942 O O . PHE B 1 90 ? 11.898 0.881 -12.156 1 52 90 PHE B O 1
ATOM 1949 N N . SER B 1 91 ? 12.18 1.852 -14.125 1 53.41 91 SER B N 1
ATOM 1950 C CA . SER B 1 91 ? 10.797 2.172 -14.453 1 53.41 91 SER B CA 1
ATOM 1951 C C . SER B 1 91 ? 9.891 0.961 -14.266 1 53.41 91 SER B C 1
ATOM 1953 O O . SER B 1 91 ? 10.273 -0.166 -14.578 1 53.41 91 SER B O 1
ATOM 1955 N N . ARG B 1 92 ? 9.016 0.925 -13.383 1 59.56 92 ARG B N 1
ATOM 1956 C CA . ARG B 1 92 ? 7.836 0.18 -12.953 1 59.56 92 ARG B CA 1
ATOM 1957 C C . ARG B 1 92 ? 7.008 -0.277 -14.148 1 59.56 92 ARG B C 1
ATOM 1959 O O . ARG B 1 92 ? 5.805 -0.021 -14.211 1 59.56 92 ARG B O 1
ATOM 1966 N N . GLY B 1 93 ? 7.789 -0.815 -15.258 1 76.19 93 GLY B N 1
ATOM 1967 C CA . GLY B 1 93 ? 6.973 -1.19 -16.406 1 76.19 93 GLY B CA 1
ATOM 1968 C C . GLY B 1 93 ? 6.703 -2.682 -16.484 1 76.19 93 GLY B C 1
ATOM 1969 O O . GLY B 1 93 ? 5.965 -3.139 -17.359 1 76.19 93 GLY B O 1
ATOM 1970 N N . PHE B 1 94 ? 7.289 -3.42 -15.586 1 86.12 94 PHE B N 1
ATOM 1971 C CA . PHE B 1 94 ? 7.039 -4.852 -15.695 1 86.12 94 PHE B CA 1
ATOM 1972 C C . PHE B 1 94 ? 5.664 -5.207 -15.141 1 86.12 94 PHE B C 1
ATOM 1974 O O . PHE B 1 94 ? 5.043 -4.398 -14.445 1 86.12 94 PHE B O 1
ATOM 1981 N N . THR B 1 95 ? 5.203 -6.391 -15.633 1 93.69 95 THR B N 1
ATOM 1982 C CA . THR B 1 95 ? 3.91 -6.918 -15.203 1 93.69 95 THR B CA 1
ATOM 1983 C C . THR B 1 95 ? 4.039 -8.375 -14.773 1 93.69 95 THR B C 1
ATOM 1985 O O . THR B 1 95 ? 4.867 -9.117 -15.305 1 93.69 95 THR B O 1
ATOM 1988 N N . VAL B 1 96 ? 3.293 -8.711 -13.82 1 96.5 96 VAL B N 1
ATOM 1989 C CA . VAL B 1 96 ? 3.168 -10.094 -13.375 1 96.5 96 VAL B CA 1
ATOM 1990 C C . VAL B 1 96 ? 1.724 -10.562 -13.539 1 96.5 96 VAL B C 1
ATOM 1992 O O . VAL B 1 96 ? 0.79 -9.867 -13.125 1 96.5 96 VAL B O 1
ATOM 1995 N N . VAL B 1 97 ? 1.563 -11.68 -14.18 1 98.38 97 VAL B N 1
ATOM 1996 C CA . VAL B 1 97 ? 0.231 -12.242 -14.375 1 98.38 97 VAL B CA 1
ATOM 1997 C C . VAL B 1 97 ? 0.145 -13.617 -13.711 1 98.38 97 VAL B C 1
ATOM 1999 O O . VAL B 1 97 ? 1.023 -14.461 -13.898 1 98.38 97 VAL B O 1
ATOM 2002 N N . PHE B 1 98 ? -0.862 -13.852 -12.922 1 98.81 98 PHE B N 1
ATOM 2003 C CA . PHE B 1 98 ? -1.217 -15.164 -12.406 1 98.81 98 PHE B CA 1
ATOM 2004 C C . PHE B 1 98 ? -2.393 -15.75 -13.18 1 98.81 98 PHE B C 1
ATOM 2006 O O . PHE B 1 98 ? -3.41 -15.086 -13.375 1 98.81 98 PHE B O 1
ATOM 2013 N N . LYS B 1 99 ? -2.23 -16.953 -13.594 1 98.81 99 LYS B N 1
ATOM 2014 C CA . LYS B 1 99 ? -3.281 -17.672 -14.297 1 98.81 99 LYS B CA 1
ATOM 2015 C C . LYS B 1 99 ? -3.523 -19.047 -13.672 1 98.81 99 LYS B C 1
ATOM 2017 O O . LYS B 1 99 ? -2.578 -19.734 -13.281 1 98.81 99 LYS B O 1
ATOM 2022 N N . LEU B 1 100 ? -4.762 -19.391 -13.602 1 98.81 100 LEU B N 1
ATOM 2023 C CA . LEU B 1 100 ? -5.148 -20.688 -13.039 1 98.81 100 LEU B CA 1
ATOM 2024 C C . LEU B 1 100 ? -5.973 -21.484 -14.039 1 98.81 100 LEU B C 1
ATOM 2026 O O . LEU B 1 100 ? -6.879 -20.938 -14.68 1 98.81 100 LEU B O 1
ATOM 2030 N N . TYR B 1 101 ? -5.66 -22.719 -14.156 1 98.25 101 TYR B N 1
ATOM 2031 C CA . TYR B 1 101 ? -6.379 -23.641 -15.031 1 98.25 101 TYR B CA 1
ATOM 2032 C C . TYR B 1 101 ? -6.73 -24.922 -14.289 1 98.25 101 TYR B C 1
ATOM 2034 O O . TYR B 1 101 ? -5.934 -25.438 -13.492 1 98.25 101 TYR B O 1
ATOM 2042 N N . ASP B 1 102 ? -7.879 -25.422 -14.617 1 97.38 102 ASP B N 1
ATOM 2043 C CA . ASP B 1 102 ? -8.227 -26.734 -14.086 1 97.38 102 ASP B CA 1
ATOM 2044 C C . ASP B 1 102 ? -7.344 -27.828 -14.695 1 97.38 102 ASP B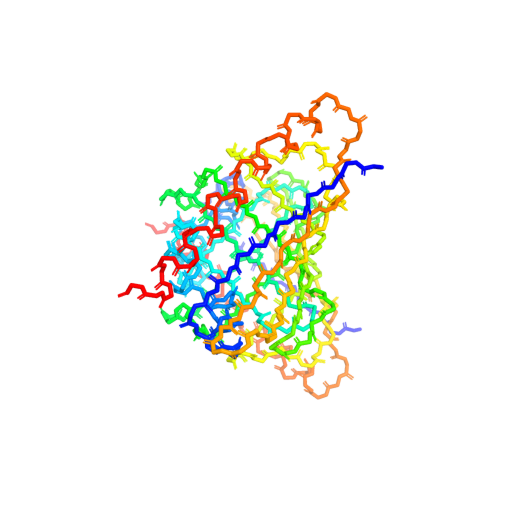 C 1
ATOM 2046 O O . ASP B 1 102 ? -7.031 -27.781 -15.891 1 97.38 102 ASP B O 1
ATOM 2050 N N . HIS B 1 103 ? -6.977 -28.703 -13.859 1 95.44 103 HIS B N 1
ATOM 2051 C CA . HIS B 1 103 ? -6.242 -29.891 -14.297 1 95.44 103 HIS B CA 1
ATOM 2052 C C . HIS B 1 103 ? -6.641 -31.109 -13.484 1 95.44 103 HIS B C 1
ATOM 2054 O O . HIS B 1 103 ? -6 -31.438 -12.477 1 95.44 103 HIS B O 1
ATOM 2060 N N . ASP B 1 104 ? -7.699 -31.812 -13.945 1 90.31 104 ASP B N 1
ATOM 2061 C CA . ASP B 1 104 ? -8.266 -32.938 -13.211 1 90.31 104 ASP B CA 1
ATOM 2062 C C . ASP B 1 104 ? -8.586 -32.531 -11.766 1 90.31 104 ASP B C 1
ATOM 2064 O O . ASP B 1 104 ? -9.32 -31.578 -11.531 1 90.31 104 ASP B O 1
ATOM 2068 N N . ASN B 1 105 ? -8.023 -33.125 -10.695 1 91.19 105 ASN B N 1
ATOM 2069 C CA . ASN B 1 105 ? -8.25 -32.75 -9.297 1 91.19 105 ASN B CA 1
ATOM 2070 C C . ASN B 1 105 ? -7.18 -31.812 -8.766 1 91.19 105 ASN B C 1
ATOM 2072 O O . ASN B 1 105 ? -6.949 -31.75 -7.559 1 91.19 105 ASN B O 1
ATOM 2076 N N . HIS B 1 106 ? -6.551 -31.219 -9.758 1 97.5 106 HIS B N 1
ATOM 2077 C CA . HIS B 1 106 ? -5.508 -30.25 -9.438 1 97.5 106 HIS B CA 1
ATOM 2078 C C . HIS B 1 106 ? -5.773 -28.906 -10.102 1 97.5 106 HIS B C 1
ATOM 2080 O O . HIS B 1 106 ? -6.688 -28.781 -10.922 1 97.5 106 HIS B O 1
ATOM 2086 N N . THR B 1 107 ? -5.129 -27.906 -9.672 1 98.5 107 THR B N 1
ATOM 2087 C CA . THR B 1 107 ? -5.07 -26.594 -10.328 1 98.5 107 THR B CA 1
ATOM 2088 C C . THR B 1 107 ? -3.672 -26.328 -10.875 1 98.5 107 THR B C 1
ATOM 2090 O O . THR B 1 107 ? -2.676 -26.516 -10.172 1 98.5 107 THR B O 1
ATOM 2093 N N . LEU B 1 108 ? -3.645 -26.062 -12.133 1 98.75 108 LEU B N 1
ATOM 2094 C CA . LEU B 1 108 ? -2.404 -25.562 -12.719 1 98.75 108 LEU B CA 1
ATOM 2095 C C . LEU B 1 108 ? -2.26 -24.062 -12.516 1 98.75 108 LEU B C 1
ATOM 2097 O O . LEU B 1 108 ? -3.037 -23.281 -13.062 1 98.75 108 LEU B O 1
ATOM 2101 N N . LEU B 1 109 ? -1.308 -23.656 -11.656 1 98.81 109 LEU B N 1
ATOM 2102 C CA . LEU B 1 109 ? -0.996 -22.25 -11.43 1 98.81 109 LEU B CA 1
ATOM 2103 C C . LEU B 1 109 ? 0.172 -21.797 -12.305 1 98.81 109 LEU B C 1
ATOM 2105 O O . LEU B 1 109 ? 1.244 -22.406 -12.273 1 98.81 109 LEU B O 1
ATOM 2109 N N . THR B 1 110 ? -0.078 -20.781 -13.094 1 98.75 110 THR B N 1
ATOM 2110 C CA . THR B 1 110 ? 0.951 -20.234 -13.969 1 98.75 110 THR B CA 1
ATOM 2111 C C . THR B 1 110 ? 1.222 -18.766 -13.625 1 98.75 110 THR B C 1
ATOM 2113 O O . THR B 1 110 ? 0.289 -18 -13.383 1 98.75 110 THR B O 1
ATOM 2116 N N . VAL B 1 111 ? 2.525 -18.375 -13.609 1 98.62 111 VAL B N 1
ATOM 2117 C CA . VAL B 1 111 ? 2.926 -16.984 -13.438 1 98.62 111 VAL B CA 1
ATOM 2118 C C . VAL B 1 111 ? 3.699 -16.5 -14.664 1 98.62 111 VAL B C 1
ATOM 2120 O O . VAL B 1 111 ? 4.508 -17.25 -15.219 1 98.62 111 VAL B O 1
ATOM 2123 N N . GLU B 1 112 ? 3.336 -15.383 -15.109 1 98 112 GLU B N 1
ATOM 2124 C CA . GLU B 1 112 ? 4.059 -14.695 -16.188 1 98 112 GLU B CA 1
ATOM 2125 C C . GLU B 1 112 ? 4.625 -13.367 -15.703 1 98 112 GLU B C 1
ATOM 2127 O O . GLU B 1 112 ? 3.932 -12.594 -15.039 1 98 112 GLU B O 1
ATOM 2132 N N . HIS B 1 113 ? 5.855 -13.125 -15.938 1 96.12 113 HIS B N 1
ATOM 2133 C CA . HIS B 1 113 ? 6.539 -11.875 -15.617 1 96.12 113 HIS B CA 1
ATOM 2134 C C . HIS B 1 113 ? 7.195 -11.273 -16.859 1 96.12 113 HIS B C 1
ATOM 2136 O O . HIS B 1 113 ? 8.109 -11.875 -17.422 1 96.12 113 HIS B O 1
ATOM 2142 N N . HIS B 1 114 ? 6.684 -10.109 -17.219 1 92.62 114 HIS B N 1
ATOM 2143 C CA . HIS B 1 114 ? 7.102 -9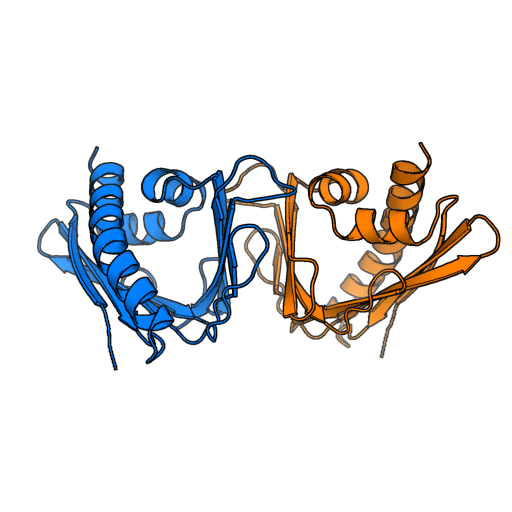.445 -18.453 1 92.62 114 HIS B CA 1
ATOM 2144 C C . HIS B 1 114 ? 7.648 -8.055 -18.172 1 92.62 114 HIS B C 1
ATOM 2146 O O . HIS B 1 114 ? 7.375 -7.473 -17.125 1 92.62 114 HIS B O 1
ATOM 2152 N N . GLY B 1 115 ? 8.438 -7.531 -19.188 1 89.5 115 GLY B N 1
ATOM 2153 C CA . GLY B 1 115 ? 8.773 -6.113 -19.188 1 89.5 115 GLY B CA 1
ATOM 2154 C C . GLY B 1 115 ? 10.062 -5.809 -18.453 1 89.5 115 GLY B C 1
ATOM 2155 O O . GLY B 1 115 ? 10.203 -4.738 -17.859 1 89.5 115 GLY B O 1
ATOM 2156 N N . PHE B 1 116 ? 10.984 -6.742 -18.422 1 87.75 116 PHE B N 1
ATOM 2157 C CA . PHE B 1 116 ? 12.281 -6.488 -17.797 1 87.75 116 PHE B CA 1
ATOM 2158 C C . PHE B 1 116 ? 13.07 -5.465 -18.609 1 87.75 116 PHE B C 1
ATOM 2160 O O . PHE B 1 116 ? 13.055 -5.496 -19.844 1 87.75 116 PHE B O 1
ATOM 2167 N N . PRO B 1 117 ? 13.695 -4.59 -17.906 1 82.19 117 PRO B N 1
ATOM 2168 C CA . PRO B 1 117 ? 14.547 -3.656 -18.656 1 82.19 117 PRO B CA 1
ATOM 2169 C C . PRO B 1 117 ? 15.648 -4.359 -19.438 1 82.19 117 PRO B C 1
ATOM 2171 O O . PRO B 1 117 ? 16.156 -5.398 -19 1 82.19 117 PRO B O 1
ATOM 2174 N N . GLU B 1 118 ? 15.883 -3.719 -20.547 1 84.31 118 GLU B N 1
ATOM 2175 C CA . GLU B 1 118 ? 16.922 -4.277 -21.391 1 84.31 118 GLU B CA 1
ATOM 2176 C C . GLU B 1 118 ? 18.281 -3.65 -21.094 1 84.31 118 GLU B C 1
ATOM 2178 O O . GLU B 1 118 ? 18.844 -2.926 -21.922 1 84.31 118 GLU B O 1
ATOM 2183 N N . ASN B 1 119 ? 18.812 -3.756 -20.031 1 85.62 119 ASN B N 1
ATOM 2184 C CA . ASN B 1 119 ? 20.125 -3.309 -19.594 1 85.62 119 ASN B CA 1
ATOM 2185 C C . ASN B 1 119 ? 20.719 -4.254 -18.547 1 85.62 119 ASN B C 1
ATOM 2187 O O . ASN B 1 119 ? 20.156 -5.32 -18.281 1 85.62 119 ASN B O 1
ATOM 2191 N N . GLU B 1 120 ? 21.891 -3.992 -18.125 1 85.06 120 GLU B N 1
ATOM 2192 C CA . GLU B 1 120 ? 22.594 -4.891 -17.219 1 85.06 120 GLU B CA 1
ATOM 2193 C C . GLU B 1 120 ? 21.828 -5.074 -15.914 1 85.06 120 GLU B C 1
ATOM 2195 O O . GLU B 1 120 ? 21.734 -6.188 -15.398 1 85.06 120 GLU B O 1
ATOM 2200 N N . LYS B 1 121 ? 21.281 -4.086 -15.422 1 82.38 121 LYS B N 1
ATOM 2201 C CA . LYS B 1 121 ? 20.484 -4.16 -14.203 1 82.38 121 LYS B CA 1
ATOM 2202 C C . LYS B 1 121 ? 19.219 -4.992 -14.406 1 82.38 121 LYS B C 1
ATOM 2204 O O . LYS B 1 121 ? 18.812 -5.742 -13.523 1 82.38 121 LYS B O 1
ATOM 2209 N N . GLY B 1 122 ? 18.719 -4.801 -15.539 1 83.5 122 GLY B N 1
ATOM 2210 C CA . GLY B 1 122 ? 17.547 -5.594 -15.906 1 83.5 122 GLY B CA 1
ATOM 2211 C C . GLY B 1 122 ? 17.844 -7.082 -15.984 1 83.5 122 GLY B C 1
ATOM 2212 O O . GLY B 1 122 ? 17.031 -7.906 -15.57 1 83.5 122 GLY B O 1
ATOM 2213 N N . ASN B 1 123 ? 18.984 -7.359 -16.5 1 87.88 123 ASN B N 1
ATOM 2214 C CA . ASN B 1 123 ? 19.391 -8.758 -16.594 1 87.88 123 ASN B CA 1
ATOM 2215 C C . ASN B 1 123 ? 19.578 -9.383 -15.219 1 87.88 123 ASN B C 1
ATOM 2217 O O . ASN B 1 123 ? 19.219 -10.539 -15 1 87.88 123 ASN B O 1
ATOM 2221 N N . GLU B 1 124 ? 20.219 -8.641 -14.406 1 87.5 124 GLU B N 1
ATOM 2222 C CA . GLU B 1 124 ? 20.406 -9.117 -13.047 1 87.5 124 GLU B CA 1
ATOM 2223 C C . GLU B 1 124 ? 19.062 -9.352 -12.344 1 87.5 124 GLU B C 1
ATOM 2225 O O . GLU B 1 124 ? 18.891 -10.359 -11.656 1 87.5 124 GLU B O 1
ATOM 2230 N N . PHE B 1 125 ? 18.219 -8.438 -12.516 1 86.12 125 PHE B N 1
ATOM 2231 C CA . PHE B 1 125 ? 16.875 -8.547 -11.945 1 86.12 125 PHE B CA 1
ATOM 2232 C C . PHE B 1 125 ? 16.141 -9.758 -12.516 1 86.12 125 PHE B C 1
ATOM 2234 O O . PHE B 1 125 ? 15.5 -10.508 -11.773 1 86.12 125 PHE B O 1
ATOM 2241 N N . TYR B 1 126 ? 16.234 -9.914 -13.828 1 90.38 126 TYR B N 1
ATOM 2242 C CA . TYR B 1 126 ? 15.633 -11.055 -14.5 1 90.38 126 TYR B CA 1
ATOM 2243 C C . TYR B 1 126 ? 16.125 -12.367 -13.906 1 90.38 126 TYR B C 1
ATOM 2245 O O . TYR B 1 126 ? 15.312 -13.234 -13.562 1 90.38 126 TYR B O 1
ATOM 2253 N N . ASN B 1 127 ? 17.391 -12.516 -13.789 1 92.81 127 ASN B N 1
ATOM 2254 C CA . ASN B 1 127 ? 17.969 -13.75 -13.266 1 92.81 127 ASN B CA 1
ATOM 2255 C C . ASN B 1 127 ? 17.516 -14.008 -11.828 1 92.81 127 ASN B C 1
ATOM 2257 O O . ASN B 1 127 ? 17.25 -15.148 -11.453 1 92.81 127 ASN B O 1
ATOM 2261 N N . ALA B 1 128 ? 17.484 -13.008 -11.039 1 90.38 128 ALA B N 1
ATOM 2262 C CA . ALA B 1 128 ? 17.016 -13.125 -9.664 1 90.38 128 ALA B CA 1
ATOM 2263 C C . ALA B 1 128 ? 15.555 -13.57 -9.617 1 90.38 128 ALA B C 1
ATOM 2265 O O . ALA B 1 128 ? 15.18 -14.406 -8.789 1 90.38 128 ALA B O 1
ATOM 2266 N N . CYS B 1 129 ? 14.758 -13.055 -10.539 1 92.88 129 CYS B N 1
ATOM 2267 C CA . CYS B 1 129 ? 13.328 -13.359 -10.562 1 92.88 129 CYS B CA 1
ATOM 2268 C C . CYS B 1 129 ? 13.086 -14.789 -11.031 1 92.88 129 CYS B C 1
ATOM 2270 O O . CYS B 1 129 ? 12.141 -15.445 -10.586 1 92.88 129 CYS B O 1
ATOM 2272 N N . VAL B 1 130 ? 13.898 -15.211 -11.977 1 95.12 130 VAL B N 1
ATOM 2273 C CA . VAL B 1 130 ? 13.766 -16.594 -12.445 1 95.12 130 VAL B CA 1
ATOM 2274 C C . VAL B 1 130 ? 13.883 -17.547 -11.266 1 95.12 130 VAL B C 1
ATOM 2276 O O . VAL B 1 130 ? 13.039 -18.438 -11.102 1 95.12 130 VAL B O 1
ATOM 2279 N N . LYS B 1 131 ? 14.883 -17.406 -10.484 1 95.12 131 LYS B N 1
ATOM 2280 C CA . LYS B 1 131 ? 15.055 -18.234 -9.297 1 95.12 131 LYS B CA 1
ATOM 2281 C C . LYS B 1 131 ? 13.961 -17.953 -8.266 1 95.12 131 LYS B C 1
ATOM 2283 O O . LYS B 1 131 ? 13.43 -18.875 -7.656 1 95.12 131 LYS B O 1
ATOM 2288 N N . GLY B 1 132 ? 13.625 -16.766 -8.055 1 95.06 132 GLY B N 1
ATOM 2289 C CA . GLY B 1 132 ? 12.625 -16.344 -7.082 1 95.06 132 GLY B CA 1
ATOM 2290 C C . GLY B 1 132 ? 11.258 -16.953 -7.324 1 95.06 132 GLY B C 1
ATOM 2291 O O . GLY B 1 132 ? 10.602 -17.406 -6.387 1 95.06 132 GLY B O 1
ATOM 2292 N N . TRP B 1 133 ? 10.883 -16.984 -8.633 1 96.62 133 TRP B N 1
ATOM 2293 C CA . TRP B 1 133 ? 9.562 -17.516 -8.953 1 96.62 133 TRP B CA 1
ATOM 2294 C C . TRP B 1 133 ? 9.508 -19.031 -8.727 1 96.62 133 TRP B C 1
ATOM 2296 O O . TRP B 1 133 ? 8.477 -19.562 -8.328 1 96.62 133 TRP B O 1
ATOM 2306 N N . ASN B 1 134 ? 10.594 -19.719 -8.984 1 96.44 134 ASN B N 1
ATOM 2307 C CA . ASN B 1 134 ? 10.641 -21.141 -8.664 1 96.44 134 ASN B CA 1
ATOM 2308 C C . ASN B 1 134 ? 10.391 -21.391 -7.18 1 96.44 134 ASN B C 1
ATOM 2310 O O . ASN B 1 134 ? 9.578 -22.234 -6.812 1 96.44 134 ASN B O 1
ATOM 2314 N N . ASP B 1 135 ? 11.086 -20.719 -6.41 1 97.12 135 ASP B N 1
ATOM 2315 C CA . ASP B 1 135 ? 10.945 -20.859 -4.965 1 97.12 135 ASP B CA 1
ATOM 2316 C C . ASP B 1 135 ? 9.539 -20.484 -4.508 1 97.12 135 ASP B C 1
ATOM 2318 O O . ASP B 1 135 ? 8.93 -21.172 -3.697 1 97.12 135 ASP B O 1
ATOM 2322 N N . THR B 1 136 ? 9.008 -19.391 -5.055 1 97.12 136 THR B N 1
ATOM 2323 C CA . THR B 1 136 ? 7.703 -18.875 -4.652 1 97.12 136 THR B CA 1
ATOM 2324 C C . THR B 1 136 ? 6.602 -19.875 -5.008 1 97.12 136 THR B C 1
ATOM 2326 O O . THR B 1 136 ? 5.738 -20.172 -4.18 1 97.12 136 THR B O 1
ATOM 2329 N N . LEU B 1 137 ? 6.609 -20.391 -6.207 1 98.25 137 LEU B N 1
ATOM 2330 C CA . LEU B 1 137 ? 5.594 -21.344 -6.629 1 98.25 137 LEU B CA 1
ATOM 2331 C C . LEU B 1 137 ? 5.645 -22.609 -5.766 1 98.25 137 LEU B C 1
ATOM 2333 O O . LEU B 1 137 ? 4.602 -23.141 -5.379 1 98.25 137 LEU B O 1
ATOM 2337 N N . ASN B 1 138 ? 6.824 -23 -5.438 1 98.12 138 ASN B N 1
ATOM 2338 C CA . ASN B 1 138 ? 6.957 -24.141 -4.551 1 98.12 138 ASN B CA 1
ATOM 2339 C C . ASN B 1 138 ? 6.402 -23.859 -3.162 1 98.12 138 ASN B C 1
ATOM 2341 O O . ASN B 1 138 ? 5.781 -24.719 -2.543 1 98.12 138 ASN B O 1
ATOM 2345 N N . ASN B 1 139 ? 6.691 -22.719 -2.676 1 98.31 139 ASN B N 1
ATOM 2346 C CA . ASN B 1 139 ? 6.176 -22.312 -1.37 1 98.31 139 ASN B CA 1
ATOM 2347 C C . ASN B 1 139 ? 4.652 -22.266 -1.36 1 98.31 139 ASN B C 1
ATOM 2349 O O . ASN B 1 139 ? 4.02 -22.672 -0.385 1 98.31 139 ASN B O 1
ATOM 2353 N N . ILE B 1 140 ? 4.074 -21.75 -2.422 1 98.5 140 ILE B N 1
ATOM 2354 C CA . ILE B 1 140 ? 2.621 -21.672 -2.531 1 98.5 140 ILE B CA 1
ATOM 2355 C C . ILE B 1 140 ? 2.033 -23.078 -2.482 1 98.5 140 ILE B C 1
ATOM 2357 O O . ILE B 1 140 ? 1.107 -23.344 -1.713 1 98.5 140 ILE B O 1
ATOM 2361 N N . LYS B 1 141 ? 2.596 -23.922 -3.25 1 98.44 141 LYS B N 1
ATOM 2362 C CA . LYS B 1 141 ? 2.135 -25.312 -3.273 1 98.44 141 LYS B CA 1
ATOM 2363 C C . LYS B 1 141 ? 2.24 -25.953 -1.891 1 98.44 141 LYS B C 1
ATOM 2365 O O . LYS B 1 141 ? 1.283 -26.562 -1.404 1 98.44 141 LYS B O 1
ATOM 2370 N N . SER B 1 142 ? 3.396 -25.781 -1.262 1 98.19 142 SER B N 1
ATOM 2371 C CA . SER B 1 142 ? 3.623 -26.391 0.049 1 98.19 142 SER B CA 1
ATOM 2372 C C . SER B 1 142 ? 2.652 -25.828 1.086 1 98.19 142 SER B C 1
ATOM 2374 O O . SER B 1 142 ? 2.125 -26.578 1.913 1 98.19 142 SER B O 1
ATOM 2376 N N . TYR B 1 143 ? 2.4 -24.578 1.013 1 98.31 143 TYR B N 1
ATOM 2377 C CA . TYR B 1 143 ? 1.502 -23.922 1.956 1 98.31 143 TYR B CA 1
ATOM 2378 C C . TYR B 1 143 ? 0.075 -24.438 1.799 1 98.31 143 TYR B C 1
ATOM 2380 O O . TYR B 1 143 ? -0.626 -24.656 2.789 1 98.31 143 TYR B O 1
ATOM 2388 N N . ILE B 1 144 ? -0.323 -24.625 0.573 1 97.62 144 ILE B N 1
ATOM 2389 C CA . ILE B 1 144 ? -1.7 -25.016 0.292 1 97.62 144 ILE B CA 1
ATOM 2390 C C . ILE B 1 144 ? -1.893 -26.5 0.619 1 97.62 144 ILE B C 1
ATOM 2392 O O . ILE B 1 144 ? -2.92 -26.891 1.18 1 97.62 144 ILE B O 1
ATOM 2396 N N . GLU B 1 145 ? -0.926 -27.297 0.318 1 96.94 145 GLU B N 1
ATOM 2397 C CA . GLU B 1 145 ? -1.09 -28.75 0.403 1 96.94 145 GLU B CA 1
ATOM 2398 C C . GLU B 1 145 ? -0.7 -29.266 1.784 1 96.94 145 GLU B C 1
ATOM 2400 O O . GLU B 1 145 ? -1.076 -30.375 2.164 1 96.94 145 GLU B O 1
ATOM 2405 N N . ASP B 1 146 ? 0.191 -28.609 2.504 1 88.31 146 ASP B N 1
ATOM 2406 C CA . ASP B 1 146 ? 0.602 -29.078 3.824 1 88.31 146 ASP B CA 1
ATOM 2407 C C . ASP B 1 146 ? -0.423 -28.688 4.887 1 88.31 146 ASP B C 1
ATOM 2409 O O . ASP B 1 146 ? -0.678 -29.453 5.82 1 88.31 146 ASP B O 1
#

Nearest PDB structures (foldseek):
  3uid-assembly1_A  TM=8.029E-01  e=8.505E-07  Mycolicibacterium smegmatis MC2 155
  2l9p-assembly1_A  TM=7.233E-01  e=6.843E-06  Staphylococcus epidermidis RP62A
  2ldk-assembly1_A  TM=7.588E-01  e=4.367E-05  Paenarthrobacter aurescens TC1
  2ns9-assembly1_B  TM=6.718E-01  e=2.593E-05  Aeropyrum pernix
  4qae-assembly6_F  TM=2.951E-01  e=1.727E-01  Homo sapiens

InterPro domains:
  IPR013538 Activator of Hsp90 ATPase homologue 1/2-like, C-terminal [PF08327] (14-145)
  IPR023393 START-like domain superfamily [G3DSA:3.30.530.20] (1-146)

Radius of gyration: 20.75 Å; Cα contacts (8 Å, |Δi|>4): 657; chains: 2; bounding box: 48×65×49 Å

Sequence (292 aa):
MKSIEKSILIAEKRSSVFKTLLTPSDIIKWWEADYAMIQPQREGYYIVSWGKDIDNPEYTSVAEIKDFIINESFKLENYKYSADGSMPDFSRGFTVVFKLYDHDNHTLLTVEHHGFPENEKGNEFYNACVKGWNDTLNNIKSYIEDMKSIEKSILIAEKRSSVFKTLLTPSDIIKWWEADYAMIQPQREGYYIVSWGKDIDNPEYTSVAEIKDFIINESFKLENYKYSADGSMPDFSRGFTVVFKLYDHDNHTLLTVEHHGFPENEKGNEFYNACVKGWNDTLNNIKSYIED

pLDDT: mean 92.12, std 9.61, range [52.0, 98.81]

Foldseek 3Di:
DDKDKDKDKAQAALQVLQCLVADFVSCCQLVVFPGWDGDQDAQTKTKTFHDPPPVFTQKIKIWTWHPHDRSFKIKTAPIFIDGRRHTPPDDRGKMKMWGWDDDPSIIMIMIMIDDFDDDPVSVVVSVVVNVVVVSSNVSSRVSVRD/DDKDKDKDKAQAALQVLQCLVADFVSCCQLLVFPGWDGDQDAQTKTKTFHDPPPVFTQKIKIWTWHPHDRSFKIKTFPIFIDGRRDTPPDGRGKMKMWGWDDDPSIIMIMIMIDDQDDDPVSVVVSVVVNVVVVSSNVSSRVSVPD

Secondary structure (DSSP, 8-state):
--EEEEEEEESS-HHHHHHHHH-HHHHHHHTT-SEEEE--STT-EEEEEE-S-TTS-SEEEEEEEEEEETTTEEEEEEEEEEETTB--SS-S--EEEEEEEEETTEEEEEEEEE---SSHHHHHHHHHHHHHHHHHHHHHHHHHH-/--EEEEEEEESS-HHHHHHHTT-HHHHHHHTT-SEEEE--STT-EEEEEE-S-TTS-SEEEEEEEEEEETTTEEEEEEEEEEETTB--SS-S--EEEEEEEEETTEEEEEEEEE---SSHHHHHHHHHHHHHHHHHHHHHHHHHH-

Solvent-accessible surface area (backbone atoms only — not comparable to full-atom values): 14967 Å² total; per-residue (Å²): 129,64,67,47,76,52,72,51,80,30,82,40,56,45,62,58,56,45,46,44,77,50,31,20,70,46,40,22,59,37,66,66,34,70,39,41,47,55,44,85,45,68,74,19,44,45,33,42,31,27,52,88,46,63,75,62,34,45,35,37,41,36,27,32,28,34,76,57,41,91,56,37,31,38,28,37,30,67,39,48,50,32,46,68,80,34,58,64,85,61,77,46,66,32,34,39,35,43,38,47,40,86,45,89,81,23,16,36,40,35,42,36,40,39,53,52,54,94,46,73,68,25,49,53,50,48,56,52,45,57,56,47,50,54,53,40,55,50,32,43,40,49,60,72,69,105,129,63,66,46,76,52,73,50,80,29,83,41,56,46,60,58,54,45,49,43,77,51,32,22,71,46,40,22,59,38,67,68,35,71,41,40,47,55,43,88,45,68,75,21,42,46,34,41,31,29,52,89,44,63,76,61,35,45,34,37,43,37,26,32,29,34,77,58,41,91,57,37,30,37,27,37,30,65,40,49,51,33,46,69,81,34,58,65,84,64,77,44,63,34,36,39,33,43,38,46,40,87,45,89,81,23,16,36,42,34,41,36,40,39,53,53,54,93,48,72,68,24,49,54,50,47,56,52,45,57,56,47,52,55,55,41,55,50,32,43,41,47,62,74,68,105

Organism: NCBI:txid2715131